Protein AF-0000000079469788 (afdb_homodimer)

pLDDT: mean 87.84, std 17.58, range [37.69, 98.69]

Radius of gyration: 33.43 Å; Cα contacts (8 Å, |Δi|>4): 128; chains: 2; bounding box: 24×144×83 Å

Structure (mmCIF, N/CA/C/O backbone):
data_AF-0000000079469788-model_v1
#
loop_
_entity.id
_entity.type
_entity.pdbx_description
1 polymer 'Uncharacterized protein'
#
loop_
_atom_site.group_PDB
_atom_site.id
_atom_site.type_symbol
_atom_site.label_atom_id
_atom_site.label_alt_id
_atom_site.label_comp_id
_atom_site.label_asym_id
_atom_site.label_entity_id
_atom_site.label_seq_id
_atom_site.pdbx_PDB_ins_code
_atom_site.Cartn_x
_atom_site.Cartn_y
_atom_site.Cartn_z
_atom_site.occupancy
_atom_site.B_iso_or_equiv
_atom_site.auth_seq_id
_atom_site.auth_comp_id
_atom_site.auth_asym_id
_atom_site.auth_atom_id
_atom_site.pdbx_PDB_model_num
ATOM 1 N N . MET A 1 1 ? 9.438 72.875 41.625 1 37.69 1 MET A N 1
ATOM 2 C CA . MET A 1 1 ? 8.438 72 41.031 1 37.69 1 MET A CA 1
ATOM 3 C C . MET A 1 1 ? 9.008 71.312 39.812 1 37.69 1 MET A C 1
ATOM 5 O O . MET A 1 1 ? 9.328 71.938 38.812 1 37.69 1 MET A O 1
ATOM 9 N N . SER A 1 2 ? 9.891 70.188 39.938 1 50.06 2 SER A N 1
ATOM 10 C CA . SER A 1 2 ? 10.68 69.438 39 1 50.06 2 SER A CA 1
ATOM 11 C C . SER A 1 2 ? 9.789 68.688 37.969 1 50.06 2 SER A C 1
ATOM 13 O O . SER A 1 2 ? 8.812 68.062 38.344 1 50.06 2 SER A O 1
ATOM 15 N N . PRO A 1 3 ? 9.719 69.188 36.625 1 50.78 3 PRO A N 1
ATOM 16 C CA . PRO A 1 3 ? 8.906 68.562 35.562 1 50.78 3 PRO A CA 1
ATOM 17 C C . PRO A 1 3 ? 9.156 67.062 35.406 1 50.78 3 PRO A C 1
ATOM 19 O O . PRO A 1 3 ? 10.289 66.625 35.531 1 50.78 3 PRO A O 1
ATOM 22 N N . SER A 1 4 ? 8.289 66.188 35.938 1 52.41 4 SER A N 1
ATOM 23 C CA . SER A 1 4 ? 8.273 64.75 35.719 1 52.41 4 SER A CA 1
ATOM 24 C C . SER A 1 4 ? 8.234 64.375 34.219 1 52.41 4 SER A C 1
ATOM 26 O O . SER A 1 4 ? 7.273 64.75 33.531 1 52.41 4 SER A O 1
ATOM 28 N N . LEU A 1 5 ? 9.367 64.312 33.469 1 49.94 5 LEU A N 1
ATOM 29 C CA . LEU A 1 5 ? 9.523 63.844 32.094 1 49.94 5 LEU A CA 1
ATOM 30 C C . LEU A 1 5 ? 8.898 62.469 31.938 1 49.94 5 LEU A C 1
ATOM 32 O O . LEU A 1 5 ? 9.359 61.5 32.562 1 49.94 5 LEU A O 1
ATOM 36 N N . SER A 1 6 ? 7.562 62.375 31.906 1 50.69 6 SER A N 1
ATOM 37 C CA . SER A 1 6 ? 6.879 61.156 31.516 1 50.69 6 SER A CA 1
ATOM 38 C C . SER A 1 6 ? 7.461 60.594 30.219 1 50.69 6 SER A C 1
ATOM 40 O O . SER A 1 6 ? 7.43 61.25 29.172 1 50.69 6 SER A O 1
ATOM 42 N N . VAL A 1 7 ? 8.531 59.812 30.234 1 48.53 7 VAL A N 1
ATOM 43 C CA . VAL A 1 7 ? 9.055 58.969 29.156 1 48.53 7 VAL A CA 1
ATOM 44 C C . VAL A 1 7 ? 7.926 58.125 28.562 1 48.53 7 VAL A C 1
ATOM 46 O O . VAL A 1 7 ? 7.414 57.219 29.219 1 48.53 7 VAL A O 1
ATOM 49 N N . VAL A 1 8 ? 6.938 58.688 27.891 1 50.62 8 VAL A N 1
ATOM 50 C CA . VAL A 1 8 ? 6.09 57.906 27.016 1 50.62 8 VAL A CA 1
ATOM 51 C C . VAL A 1 8 ? 6.957 57 26.141 1 50.62 8 VAL A C 1
ATOM 53 O O . VAL A 1 8 ? 7.754 57.469 25.328 1 50.62 8 VAL A O 1
ATOM 56 N N . SER A 1 9 ? 7.496 55.875 26.594 1 47.25 9 SER A N 1
ATOM 57 C CA . SER A 1 9 ? 8.086 54.844 25.781 1 47.25 9 SER A CA 1
ATOM 58 C C . SER A 1 9 ? 7.25 54.562 24.531 1 47.25 9 SER A C 1
ATOM 60 O O . SER A 1 9 ? 6.102 54.125 24.641 1 47.25 9 SER A O 1
ATOM 62 N N . ASP A 1 10 ? 7.223 55.344 23.5 1 44.91 10 ASP A N 1
ATOM 63 C CA . ASP A 1 10 ? 6.781 55.094 22.141 1 44.91 10 ASP A CA 1
ATOM 64 C C . ASP A 1 10 ? 7.066 53.656 21.734 1 44.91 10 ASP A C 1
ATOM 66 O O . ASP A 1 10 ? 7.82 53.375 20.797 1 44.91 10 ASP A O 1
ATOM 70 N N . ASN A 1 11 ? 7.477 52.812 22.688 1 49.66 11 ASN A N 1
ATOM 71 C CA . ASN A 1 11 ? 7.727 51.469 22.234 1 49.66 11 ASN A CA 1
ATOM 72 C C . ASN A 1 11 ? 6.504 50.875 21.547 1 49.66 11 ASN A C 1
ATOM 74 O O . ASN A 1 11 ? 6.484 49.656 21.234 1 49.66 11 ASN A O 1
ATOM 78 N N . LYS A 1 12 ? 5.371 51.406 21.688 1 51.22 12 LYS A N 1
ATOM 79 C CA . LYS A 1 12 ? 4.18 50.812 21.094 1 51.22 12 LYS A CA 1
ATOM 80 C C . LYS A 1 12 ? 4.234 50.875 19.562 1 51.22 12 LYS A C 1
ATOM 82 O O . LYS A 1 12 ? 3.379 50.312 18.875 1 51.22 12 LYS A O 1
ATOM 87 N N . VAL A 1 13 ? 4.793 51.875 19 1 53 13 VAL A N 1
ATOM 88 C CA . VAL A 1 13 ? 4.527 52.219 17.594 1 53 13 VAL A CA 1
ATOM 89 C C . VAL A 1 13 ? 4.973 51.062 16.703 1 53 13 VAL A C 1
ATOM 91 O O . VAL A 1 13 ? 4.242 50.656 15.789 1 53 13 VAL A O 1
ATOM 94 N N . GLY A 1 14 ? 6.32 50.875 16.406 1 50.59 14 GLY A N 1
ATOM 95 C CA . GLY A 1 14 ? 6.965 50.219 15.281 1 50.59 14 GLY A CA 1
ATOM 96 C C . GLY A 1 1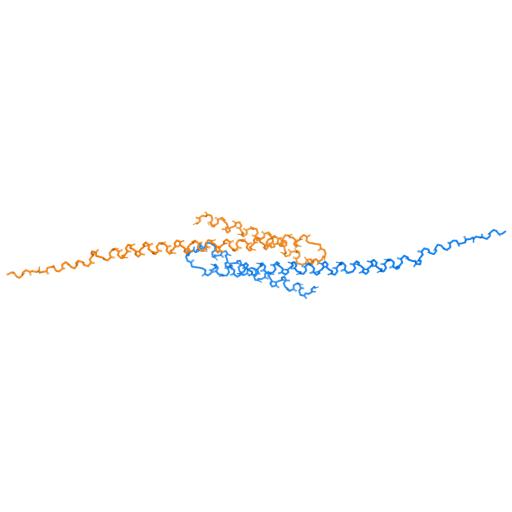4 ? 6.918 48.688 15.367 1 50.59 14 GLY A C 1
ATOM 97 O O . GLY A 1 14 ? 7.629 48 14.633 1 50.59 14 GLY A O 1
ATOM 98 N N . ALA A 1 15 ? 6.754 48.031 16.406 1 59.62 15 ALA A N 1
ATOM 99 C CA . ALA A 1 15 ? 6.707 46.594 16.672 1 59.62 15 ALA A CA 1
ATOM 100 C C . ALA A 1 15 ? 5.617 45.938 15.852 1 59.62 15 ALA A C 1
ATOM 102 O O . ALA A 1 15 ? 5.738 44.75 15.492 1 59.62 15 ALA A O 1
ATOM 103 N N . LEU A 1 16 ? 4.559 46.594 15.539 1 60.97 16 LEU A N 1
ATOM 104 C CA . LEU A 1 16 ? 3.441 46.031 14.797 1 60.97 16 LEU A CA 1
ATOM 105 C C . LEU A 1 16 ? 3.873 45.625 13.383 1 60.97 16 LEU A C 1
ATOM 107 O O . LEU A 1 16 ? 3.449 44.594 12.867 1 60.97 16 LEU A O 1
ATOM 111 N N . PRO A 1 17 ? 4.543 46.688 12.742 1 66.06 17 PRO A N 1
ATOM 112 C CA . PRO A 1 17 ? 4.832 46.344 11.344 1 66.06 17 PRO A CA 1
ATOM 113 C C . PRO A 1 17 ? 5.613 45.031 11.195 1 66.06 17 PRO A C 1
ATOM 115 O O . PRO A 1 17 ? 5.328 44.25 10.297 1 66.06 17 PRO A O 1
ATOM 118 N N . ARG A 1 18 ? 6.535 44.906 12.07 1 77 18 ARG A N 1
ATOM 119 C CA . ARG A 1 18 ? 7.332 43.688 12.07 1 77 18 ARG A CA 1
ATOM 120 C C . ARG A 1 18 ? 6.488 42.469 12.461 1 77 18 ARG A C 1
ATOM 122 O O . ARG A 1 18 ? 6.625 41.406 11.883 1 77 18 ARG A O 1
ATOM 129 N N . SER A 1 19 ? 5.562 42.875 13.391 1 82.44 19 SER A N 1
ATOM 130 C CA . SER A 1 19 ? 4.672 41.812 13.852 1 82.44 19 SER A CA 1
ATOM 131 C C . SER A 1 19 ? 3.723 41.375 12.742 1 82.44 19 SER A C 1
ATOM 133 O O . SER A 1 19 ? 3.488 40.156 12.562 1 82.44 19 SER A O 1
ATOM 135 N N . GLU A 1 20 ? 3.172 42.375 12.008 1 82.38 20 GLU A N 1
ATOM 136 C CA . GLU A 1 20 ? 2.256 42.062 10.922 1 82.38 20 GLU A CA 1
ATOM 137 C C . GLU A 1 20 ? 2.975 41.312 9.797 1 82.38 20 GLU A C 1
ATOM 139 O O . GLU A 1 20 ? 2.42 40.375 9.219 1 82.38 20 GLU A O 1
ATOM 144 N N . ALA A 1 21 ? 4.137 41.812 9.594 1 88.88 21 ALA A N 1
ATOM 145 C CA . ALA A 1 21 ? 4.965 41.125 8.602 1 88.88 21 ALA A CA 1
ATOM 146 C C . ALA A 1 21 ? 5.281 39.719 9.039 1 88.88 21 ALA A C 1
ATOM 148 O O . ALA A 1 21 ? 5.223 38.781 8.227 1 88.88 21 ALA A O 1
ATOM 149 N N . LEU A 1 22 ? 5.516 39.5 10.344 1 91.19 22 LEU A N 1
ATOM 150 C CA . LEU A 1 22 ? 5.805 38.156 10.859 1 91.19 22 LEU A CA 1
ATOM 151 C C . LEU A 1 22 ? 4.566 37.281 10.797 1 91.19 22 LEU A C 1
ATOM 153 O O . LEU A 1 22 ? 4.66 36.094 10.422 1 91.19 22 LEU A O 1
ATOM 157 N N . SER A 1 23 ? 3.438 37.875 11.18 1 92.06 23 SER A N 1
ATOM 158 C CA . SER A 1 23 ? 2.197 37.125 11.133 1 92.06 23 SER A CA 1
ATOM 159 C C . SER A 1 23 ? 1.871 36.656 9.711 1 92.06 23 SER A C 1
ATOM 161 O O . SER A 1 23 ? 1.425 35.531 9.492 1 92.06 23 SER A O 1
ATOM 163 N N . THR A 1 24 ? 2.061 37.531 8.758 1 94.38 24 THR A N 1
ATOM 164 C CA . THR A 1 24 ? 1.827 37.219 7.352 1 94.38 24 THR A CA 1
ATOM 165 C C . THR A 1 24 ? 2.77 36.125 6.879 1 94.38 24 THR A C 1
ATOM 167 O O . THR A 1 24 ? 2.352 35.188 6.176 1 94.38 24 THR A O 1
ATOM 170 N N . ARG A 1 25 ? 4.047 36.25 7.23 1 96.06 25 ARG A N 1
ATOM 171 C CA . ARG A 1 25 ? 5.031 35.219 6.871 1 96.06 25 ARG A CA 1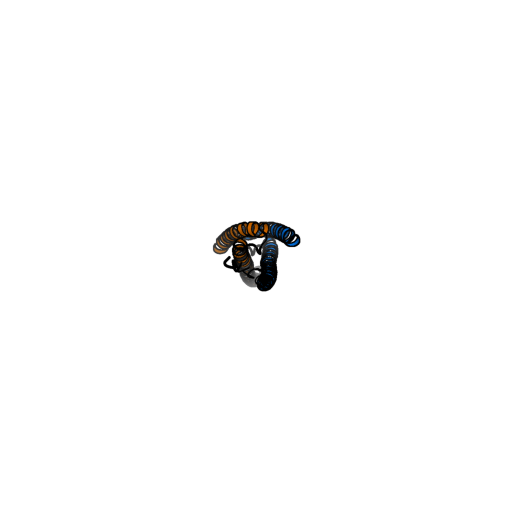
ATOM 172 C C . ARG A 1 25 ? 4.668 33.875 7.477 1 96.06 25 ARG A C 1
ATOM 174 O O . ARG A 1 25 ? 4.75 32.844 6.805 1 96.06 25 ARG A O 1
ATOM 181 N N . VAL A 1 26 ? 4.301 33.844 8.797 1 95.19 26 VAL A N 1
ATOM 182 C CA . VAL A 1 26 ? 3.902 32.625 9.477 1 95.19 26 VAL A CA 1
ATOM 183 C C . VAL A 1 26 ? 2.723 31.984 8.75 1 95.19 26 VAL A C 1
ATOM 185 O O . VAL A 1 26 ? 2.709 30.766 8.516 1 95.19 26 VAL A O 1
ATOM 188 N N . ARG A 1 27 ? 1.715 32.812 8.398 1 95.62 27 ARG A N 1
ATOM 189 C CA . ARG A 1 27 ? 0.545 32.312 7.684 1 95.62 27 ARG A CA 1
ATOM 190 C C . ARG A 1 27 ? 0.941 31.688 6.344 1 95.62 27 ARG A C 1
ATOM 192 O O . ARG A 1 27 ? 0.42 30.641 5.957 1 95.62 27 ARG A O 1
ATOM 199 N N . ARG A 1 28 ? 1.864 32.375 5.672 1 97.06 28 ARG A N 1
ATOM 200 C CA . ARG A 1 28 ? 2.336 31.875 4.383 1 97.06 28 ARG A CA 1
ATOM 201 C C . ARG A 1 28 ? 3.047 30.531 4.547 1 97.06 28 ARG A C 1
ATOM 203 O O . ARG A 1 28 ? 2.797 29.594 3.787 1 97.06 28 ARG A O 1
ATOM 210 N N . LEU A 1 29 ? 3.932 30.359 5.59 1 96.62 29 LEU A N 1
ATOM 211 C CA . LEU A 1 29 ? 4.656 29.125 5.852 1 96.62 29 LEU A CA 1
ATOM 212 C C . LEU A 1 29 ? 3.695 28 6.234 1 96.62 29 LEU A C 1
ATOM 214 O O . LEU A 1 29 ? 3.877 26.844 5.82 1 96.62 29 LEU A O 1
ATOM 218 N N . GLN A 1 30 ? 2.703 28.344 6.98 1 95.75 30 GLN A N 1
ATOM 219 C CA . GLN A 1 30 ? 1.711 27.344 7.371 1 95.75 30 GLN A CA 1
ATOM 220 C C . GLN A 1 30 ? 0.918 26.859 6.16 1 95.75 30 GLN A C 1
ATOM 222 O O . GLN A 1 30 ? 0.634 25.656 6.039 1 95.75 30 GLN A O 1
ATOM 227 N N . ALA A 1 31 ? 0.574 27.75 5.273 1 96 31 ALA A N 1
ATOM 228 C CA . ALA A 1 31 ? -0.137 27.391 4.055 1 96 31 ALA A CA 1
ATOM 229 C C . ALA A 1 31 ? 0.719 26.484 3.172 1 96 31 ALA A C 1
ATOM 231 O O . ALA A 1 31 ? 0.22 25.516 2.598 1 96 31 ALA A O 1
ATOM 232 N N . GLU A 1 32 ? 1.977 26.797 3.08 1 97.5 32 GLU A N 1
ATOM 233 C CA . GLU A 1 32 ? 2.904 25.969 2.305 1 97.5 32 GLU A CA 1
ATOM 234 C C . GLU A 1 32 ? 3.051 24.578 2.91 1 97.5 32 GLU A C 1
ATOM 236 O O . GLU A 1 32 ? 3.043 23.578 2.188 1 97.5 32 GLU A O 1
ATOM 241 N N . ALA A 1 33 ? 3.193 24.484 4.199 1 96.94 33 ALA A N 1
ATOM 242 C CA . ALA A 1 33 ? 3.297 23.219 4.902 1 96.94 33 ALA A CA 1
ATOM 243 C C . ALA A 1 33 ? 2.057 22.359 4.664 1 96.94 33 ALA A C 1
ATOM 245 O O . ALA A 1 33 ? 2.164 21.156 4.426 1 96.94 33 ALA A O 1
ATOM 246 N N . LYS A 1 34 ? 0.9 23.016 4.742 1 96.69 34 LYS A N 1
ATOM 247 C CA . LYS A 1 34 ? -0.344 22.297 4.488 1 96.69 34 LYS A CA 1
ATOM 248 C C . LYS A 1 34 ? -0.4 21.781 3.051 1 96.69 34 LYS A C 1
ATOM 250 O O . LYS A 1 34 ? -0.904 20.688 2.797 1 96.69 34 LYS A O 1
ATOM 255 N N . GLY A 1 35 ? 0.084 22.625 2.16 1 96.69 35 GLY A N 1
ATOM 256 C CA . GLY A 1 35 ? 0.173 22.188 0.775 1 96.69 35 GLY A CA 1
ATOM 257 C C . GLY A 1 35 ? 1.053 20.969 0.592 1 96.69 35 GLY A C 1
ATOM 258 O O . GLY A 1 35 ? 0.675 20.031 -0.106 1 96.69 35 GLY A O 1
ATOM 259 N N . LEU A 1 36 ? 2.24 20.938 1.227 1 97.31 36 LEU A N 1
ATOM 260 C CA . LEU A 1 36 ? 3.156 19.812 1.167 1 97.31 36 LEU A CA 1
ATOM 261 C C . LEU A 1 36 ? 2.531 18.562 1.799 1 97.31 36 LEU A C 1
ATOM 263 O O . LEU A 1 36 ? 2.705 17.453 1.297 1 97.31 36 LEU A O 1
ATOM 267 N N . ALA A 1 37 ? 1.841 18.75 2.883 1 97.75 37 ALA A N 1
ATOM 268 C CA . ALA A 1 37 ? 1.149 17.641 3.537 1 97.75 37 ALA A CA 1
ATOM 269 C C . ALA A 1 37 ? 0.108 17.031 2.611 1 97.75 37 ALA A C 1
ATOM 271 O O . ALA A 1 37 ? -0.016 15.805 2.539 1 97.75 37 ALA A O 1
ATOM 272 N N . ARG A 1 38 ? -0.593 17.812 1.878 1 97.31 38 ARG A N 1
ATOM 273 C CA . ARG A 1 38 ? -1.586 17.312 0.931 1 97.31 38 ARG A CA 1
ATOM 274 C C . ARG A 1 38 ? -0.928 16.484 -0.167 1 97.31 38 ARG A C 1
ATOM 276 O O . ARG A 1 38 ? -1.463 15.453 -0.579 1 97.31 38 ARG A O 1
ATOM 283 N N . GLU A 1 39 ? 0.188 16.922 -0.617 1 97.56 39 GLU A N 1
ATOM 284 C CA . GLU A 1 39 ? 0.927 16.188 -1.631 1 97.56 39 GLU A CA 1
ATOM 285 C C . GLU A 1 39 ? 1.418 14.844 -1.083 1 97.56 39 GLU A C 1
ATOM 287 O O . GLU A 1 39 ? 1.391 13.828 -1.784 1 97.56 39 GLU A O 1
ATOM 292 N N . HIS A 1 40 ? 1.865 14.914 0.068 1 98.38 40 HIS A N 1
ATOM 293 C CA . HIS A 1 40 ? 2.334 13.719 0.754 1 98.38 40 HIS A CA 1
ATOM 294 C C . HIS A 1 40 ? 1.209 12.703 0.921 1 98.38 40 HIS A C 1
ATOM 296 O O . HIS A 1 40 ? 1.396 11.508 0.656 1 98.38 40 HIS A O 1
ATOM 302 N N . ILE A 1 41 ? 0.055 13.125 1.307 1 98.38 41 ILE A N 1
ATOM 303 C CA . ILE A 1 41 ? -1.119 12.273 1.448 1 98.38 41 ILE A CA 1
ATOM 304 C C . ILE A 1 41 ? -1.512 11.703 0.086 1 98.38 41 ILE A C 1
ATOM 306 O O . ILE A 1 41 ? -1.857 10.523 -0.026 1 98.38 41 ILE A O 1
ATOM 310 N N . ALA A 1 42 ? -1.417 12.531 -0.923 1 98.12 42 ALA A N 1
ATOM 311 C CA . ALA A 1 42 ? -1.716 12.062 -2.275 1 98.12 42 ALA A CA 1
ATOM 312 C C . ALA A 1 42 ? -0.752 10.961 -2.701 1 98.12 42 ALA A C 1
ATOM 314 O O . ALA A 1 42 ? -1.146 10.016 -3.389 1 98.12 42 ALA A O 1
ATOM 315 N N . ALA A 1 43 ? 0.483 11.102 -2.299 1 98.56 43 ALA A N 1
ATOM 316 C CA . ALA A 1 43 ? 1.471 10.07 -2.602 1 98.56 43 ALA A CA 1
ATOM 317 C C . ALA A 1 43 ? 1.114 8.75 -1.919 1 98.56 43 ALA A C 1
ATOM 319 O O . ALA A 1 43 ? 1.247 7.684 -2.516 1 98.56 43 ALA A O 1
ATOM 320 N N . LEU A 1 44 ? 0.679 8.812 -0.685 1 98.62 44 LEU A N 1
ATOM 321 C CA . LEU A 1 44 ? 0.227 7.613 0.015 1 98.62 44 LEU A CA 1
ATOM 322 C C . LEU A 1 44 ? -0.952 6.973 -0.71 1 98.62 44 LEU A C 1
ATOM 324 O O . LEU A 1 44 ? -0.963 5.762 -0.933 1 98.62 44 LEU A O 1
ATOM 328 N N . VAL A 1 45 ? -1.924 7.809 -1.075 1 98.69 45 VAL A N 1
ATOM 329 C CA . VAL A 1 45 ? -3.115 7.305 -1.751 1 98.69 45 VAL A CA 1
ATOM 330 C C . VAL A 1 45 ? -2.719 6.637 -3.066 1 98.69 45 VAL A C 1
ATOM 332 O O . VAL A 1 45 ? -3.236 5.57 -3.406 1 98.69 45 VAL A O 1
ATOM 335 N N . ALA A 1 46 ? -1.776 7.176 -3.768 1 98.5 46 ALA A N 1
ATOM 336 C CA . ALA A 1 46 ? -1.294 6.59 -5.016 1 98.5 46 ALA A CA 1
ATOM 337 C C . ALA A 1 46 ? -0.639 5.234 -4.766 1 98.5 46 ALA A C 1
ATOM 339 O O . ALA A 1 46 ? -0.874 4.277 -5.512 1 98.5 46 ALA A O 1
ATOM 340 N N . ALA A 1 47 ? 0.202 5.176 -3.744 1 98.62 47 ALA A N 1
ATOM 341 C CA . ALA A 1 47 ? 0.84 3.912 -3.393 1 98.62 47 ALA A CA 1
ATOM 342 C C . ALA A 1 47 ? -0.2 2.861 -3.008 1 98.62 47 ALA A C 1
ATOM 344 O O . ALA A 1 47 ? -0.069 1.689 -3.367 1 98.62 47 ALA A O 1
ATOM 345 N N . LEU A 1 48 ? -1.229 3.283 -2.352 1 98.56 48 LEU A N 1
ATOM 346 C CA . LEU A 1 48 ? -2.299 2.379 -1.942 1 98.56 48 LEU A CA 1
ATOM 347 C C . LEU A 1 48 ? -3.094 1.896 -3.15 1 98.56 48 LEU A C 1
ATOM 349 O O . LEU A 1 48 ? -3.461 0.722 -3.229 1 98.56 48 LEU A O 1
ATOM 353 N N . HIS A 1 49 ? -3.301 2.762 -4.074 1 98.38 49 HIS A N 1
ATOM 354 C CA . HIS A 1 49 ? -3.986 2.355 -5.297 1 98.38 49 HIS A CA 1
ATOM 355 C C . HIS A 1 49 ? -3.17 1.324 -6.07 1 98.38 49 HIS A C 1
ATOM 357 O O . HIS A 1 49 ? -3.727 0.372 -6.621 1 98.38 49 HIS A O 1
ATOM 363 N N . GLU A 1 50 ? -1.928 1.504 -6.113 1 98.5 50 GLU A N 1
ATOM 364 C CA . GLU A 1 50 ? -1.057 0.535 -6.773 1 98.5 50 GLU A CA 1
ATOM 365 C C . GLU A 1 50 ? -1.116 -0.822 -6.078 1 98.5 50 GLU A C 1
ATOM 367 O O . GLU A 1 50 ? -1.258 -1.856 -6.73 1 98.5 50 GLU A O 1
ATOM 372 N N . ALA A 1 51 ? -1.026 -0.83 -4.773 1 98.62 51 ALA A N 1
ATOM 373 C CA . ALA A 1 51 ? -1.107 -2.068 -4.004 1 98.62 51 ALA A CA 1
ATOM 374 C C . ALA A 1 51 ? -2.449 -2.762 -4.219 1 98.62 51 ALA A C 1
ATOM 376 O O . ALA A 1 51 ? -2.512 -3.988 -4.332 1 98.62 51 ALA A O 1
ATOM 377 N N . GLU A 1 52 ? -3.51 -1.971 -4.242 1 98.31 52 GLU A N 1
ATOM 378 C CA . GLU A 1 52 ? -4.848 -2.508 -4.488 1 98.31 52 GLU A C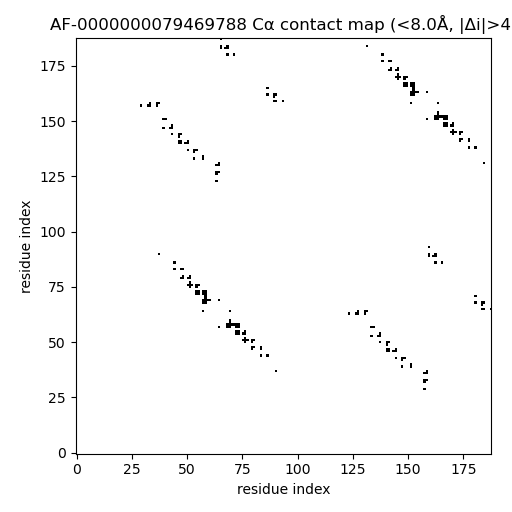A 1
ATOM 379 C C . GLU A 1 52 ? -4.922 -3.205 -5.844 1 98.31 52 GLU A C 1
ATOM 381 O O . GLU A 1 52 ? -5.418 -4.328 -5.941 1 98.31 52 GLU A O 1
ATOM 386 N N . ALA A 1 53 ? -4.438 -2.539 -6.875 1 98.38 53 ALA A N 1
ATOM 387 C CA . ALA A 1 53 ? -4.473 -3.086 -8.227 1 98.38 53 ALA A CA 1
ATOM 388 C C . ALA A 1 53 ? -3.686 -4.391 -8.32 1 98.38 53 ALA A C 1
ATOM 390 O O . ALA A 1 53 ? -4.176 -5.383 -8.859 1 98.38 53 ALA A O 1
ATOM 391 N N . LEU A 1 54 ? -2.512 -4.398 -7.773 1 98.62 54 LEU A N 1
ATOM 392 C CA . LEU A 1 54 ? -1.679 -5.598 -7.773 1 98.62 54 LEU A CA 1
ATOM 393 C C . LEU A 1 54 ? -2.354 -6.723 -7 1 98.62 54 LEU A C 1
ATOM 395 O O . LEU A 1 54 ? -2.361 -7.871 -7.445 1 98.62 54 LEU A O 1
ATOM 399 N N . SER A 1 55 ? -2.895 -6.359 -5.828 1 98.69 55 SER A N 1
ATOM 400 C CA . SER A 1 55 ? -3.578 -7.355 -5.004 1 98.69 55 SER A CA 1
ATOM 401 C C . SER A 1 55 ? -4.75 -7.98 -5.754 1 98.69 55 SER A C 1
ATOM 403 O O . SER A 1 55 ? -4.938 -9.195 -5.719 1 98.69 55 SER A O 1
ATOM 405 N N . ALA A 1 56 ? -5.535 -7.137 -6.453 1 98.25 56 ALA A N 1
ATOM 406 C CA . ALA A 1 56 ? -6.691 -7.625 -7.203 1 98.25 56 ALA A CA 1
ATOM 407 C C . ALA A 1 56 ? -6.266 -8.586 -8.305 1 98.25 56 ALA A C 1
ATOM 409 O O . ALA A 1 56 ? -6.898 -9.625 -8.516 1 98.25 56 ALA A O 1
ATOM 410 N N . GLU A 1 57 ? -5.188 -8.312 -8.984 1 98.38 57 GLU A N 1
ATOM 411 C CA . GLU A 1 57 ? -4.668 -9.164 -10.055 1 98.38 57 GLU A CA 1
ATOM 412 C C . GLU A 1 57 ? -4.172 -10.5 -9.5 1 98.38 57 GLU A C 1
ATOM 414 O O . GLU A 1 57 ? -4.461 -11.555 -10.07 1 98.38 57 GLU A O 1
ATOM 419 N N . ILE A 1 58 ? -3.498 -10.43 -8.391 1 98.5 58 ILE A N 1
ATOM 420 C CA . ILE A 1 58 ? -2.924 -11.617 -7.781 1 98.5 58 ILE A CA 1
ATOM 421 C C . ILE A 1 58 ? -4.039 -12.508 -7.238 1 98.5 58 ILE A C 1
ATOM 423 O O . ILE A 1 58 ? -3.982 -13.734 -7.363 1 98.5 58 ILE A O 1
ATOM 427 N N . ALA A 1 59 ? -5.023 -11.898 -6.656 1 97.81 59 ALA A N 1
ATOM 428 C CA . ALA A 1 59 ? -6.164 -12.641 -6.121 1 97.81 59 ALA A CA 1
ATOM 429 C C . ALA A 1 59 ? -6.82 -13.492 -7.199 1 97.81 59 ALA A C 1
ATOM 431 O O . ALA A 1 59 ? -7.316 -14.586 -6.914 1 97.81 59 ALA A O 1
ATOM 432 N N . GLU A 1 60 ? -6.797 -12.961 -8.391 1 95.56 60 GLU A N 1
ATOM 433 C CA . GLU A 1 60 ? -7.445 -13.641 -9.508 1 95.56 60 GLU A CA 1
ATOM 434 C C . GLU A 1 60 ? -6.445 -14.477 -10.305 1 95.56 60 GLU A C 1
ATOM 436 O O . GLU A 1 60 ? -6.773 -14.992 -11.367 1 95.56 60 GLU A O 1
ATOM 441 N N . GLY A 1 61 ? -5.277 -14.508 -9.672 1 93.5 61 GLY A N 1
ATOM 442 C CA . GLY A 1 61 ? -4.242 -15.242 -10.375 1 93.5 61 GLY A CA 1
ATOM 443 C C . GLY A 1 61 ? -4.48 -16.75 -10.383 1 93.5 61 GLY A C 1
ATOM 444 O O . GLY A 1 61 ? -5.301 -17.25 -9.617 1 93.5 61 GLY A O 1
ATOM 445 N N . GLY A 1 62 ? -3.998 -17.5 -11.203 1 92.56 62 GLY A N 1
ATOM 446 C CA . GLY A 1 62 ? -4.164 -18.938 -11.344 1 92.56 62 GLY A CA 1
ATOM 447 C C . GLY A 1 62 ? -3.227 -19.734 -10.461 1 92.56 62 GLY A C 1
ATOM 448 O O . GLY A 1 62 ? -2.816 -19.266 -9.398 1 92.56 62 GLY A O 1
ATOM 449 N N . GLU A 1 63 ? -2.877 -20.891 -10.812 1 93.19 63 GLU A N 1
ATOM 450 C CA . GLU A 1 63 ? -2.166 -21.891 -10.016 1 93.19 63 GLU A CA 1
ATOM 451 C C . GLU A 1 63 ? -0.696 -21.516 -9.852 1 93.19 63 GLU A C 1
ATOM 453 O O . GLU A 1 63 ? 0 -22.078 -9.008 1 93.19 63 GLU A O 1
ATOM 458 N N . ALA A 1 64 ? -0.293 -20.562 -10.68 1 95.31 64 ALA A N 1
ATOM 459 C CA . ALA A 1 64 ? 1.1 -20.141 -10.547 1 95.31 64 ALA A CA 1
ATOM 460 C C . ALA A 1 64 ? 1.336 -19.438 -9.211 1 95.31 64 ALA A C 1
ATOM 462 O O . ALA A 1 64 ? 2.471 -19.359 -8.734 1 95.31 64 ALA A O 1
ATOM 463 N N . TYR A 1 65 ? 0.254 -18.891 -8.656 1 97.12 65 TYR A N 1
ATOM 464 C CA . TYR A 1 65 ? 0.317 -18.234 -7.355 1 97.12 65 TYR A CA 1
ATOM 465 C C . TYR A 1 65 ? -0.039 -19.203 -6.234 1 97.12 65 TYR A C 1
ATOM 467 O O . TYR A 1 65 ? -1.014 -19.938 -6.336 1 97.12 65 TYR A O 1
ATOM 475 N N . PRO A 1 66 ? 0.702 -19.188 -5.109 1 96.12 66 PRO A N 1
ATOM 476 C CA . PRO A 1 66 ? 0.257 -19.969 -3.951 1 96.12 66 PRO A CA 1
ATOM 477 C C . PRO A 1 66 ? -1.137 -19.578 -3.471 1 96.12 66 PRO A C 1
ATOM 479 O O . PRO A 1 66 ? -1.474 -18.391 -3.461 1 96.12 66 PRO A O 1
ATOM 482 N N . ALA A 1 67 ? -1.89 -20.547 -3.094 1 95.62 67 ALA A N 1
ATOM 483 C CA . ALA A 1 67 ? -3.271 -20.297 -2.691 1 95.62 67 ALA A CA 1
ATOM 484 C C . ALA A 1 67 ? -3.334 -19.328 -1.512 1 95.62 67 ALA A C 1
ATOM 486 O O . ALA A 1 67 ? -4.203 -18.453 -1.461 1 95.62 67 ALA A O 1
ATOM 487 N N . GLY A 1 68 ? -2.416 -19.469 -0.542 1 96.25 68 GLY A N 1
ATOM 488 C CA . GLY A 1 68 ? -2.367 -18.578 0.608 1 96.25 68 GLY A CA 1
ATOM 489 C C . GLY A 1 68 ? -2.145 -17.125 0.231 1 96.25 68 GLY A C 1
ATOM 490 O O . GLY A 1 68 ? -2.721 -16.219 0.842 1 96.25 68 GLY A O 1
ATOM 491 N N . ILE A 1 69 ? -1.377 -16.891 -0.771 1 97.81 69 ILE A N 1
ATOM 492 C 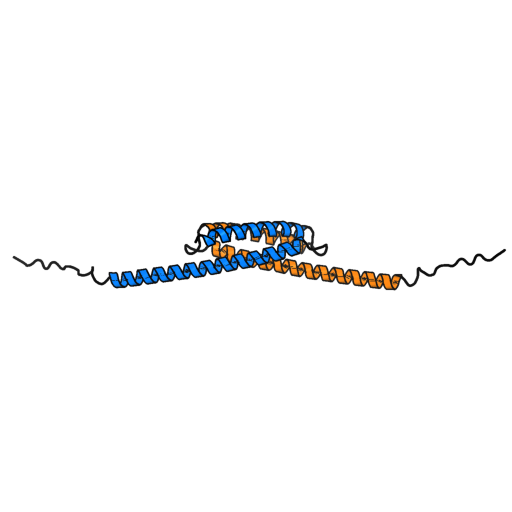CA . ILE A 1 69 ? -1.094 -15.531 -1.221 1 97.81 69 ILE A CA 1
ATOM 493 C C . ILE A 1 69 ? -2.326 -14.945 -1.908 1 97.81 69 ILE A C 1
ATOM 495 O O . ILE A 1 69 ? -2.67 -13.781 -1.697 1 97.81 69 ILE A O 1
ATOM 499 N N . ARG A 1 70 ? -3.004 -15.703 -2.744 1 98 70 ARG A N 1
ATOM 500 C CA . ARG A 1 70 ? -4.227 -15.242 -3.395 1 98 70 ARG A CA 1
ATOM 501 C C . ARG A 1 70 ? -5.277 -14.844 -2.365 1 98 70 ARG A C 1
ATOM 503 O O . ARG A 1 70 ? -5.965 -13.836 -2.525 1 98 70 ARG A O 1
ATOM 510 N N . ASP A 1 71 ? -5.344 -15.617 -1.318 1 97 71 ASP A N 1
ATOM 511 C CA . ASP A 1 71 ? -6.312 -15.336 -0.262 1 97 71 ASP A CA 1
ATOM 512 C C . ASP A 1 71 ? -5.996 -14.023 0.439 1 97 71 ASP A C 1
ATOM 514 O O . ASP A 1 71 ? -6.887 -13.195 0.659 1 97 71 ASP A O 1
ATOM 518 N N . ILE A 1 72 ? -4.789 -13.852 0.791 1 97.38 72 ILE A N 1
ATOM 519 C CA . ILE A 1 72 ? -4.367 -12.617 1.444 1 97.38 72 ILE A CA 1
ATOM 520 C C . ILE A 1 72 ? -4.59 -11.43 0.507 1 97.38 72 ILE A C 1
ATOM 522 O O . ILE A 1 72 ? -5.043 -10.367 0.938 1 97.38 72 ILE A O 1
ATOM 526 N N . ALA A 1 73 ? -4.293 -11.617 -0.731 1 98.19 73 ALA A N 1
ATOM 527 C CA . ALA A 1 73 ? -4.438 -10.562 -1.726 1 98.19 73 ALA A CA 1
ATOM 528 C C . ALA A 1 73 ? -5.898 -10.148 -1.876 1 98.19 73 ALA A C 1
ATOM 530 O O . ALA A 1 73 ? -6.199 -8.961 -2.041 1 98.19 73 ALA A O 1
ATOM 531 N N . ARG A 1 74 ? -6.781 -11.07 -1.842 1 97.75 74 ARG A N 1
ATOM 532 C CA . ARG A 1 74 ? -8.203 -10.758 -1.942 1 97.75 74 ARG A CA 1
ATOM 533 C C . ARG A 1 74 ? -8.648 -9.852 -0.804 1 97.75 74 ARG A C 1
ATOM 535 O O . ARG A 1 74 ? -9.305 -8.836 -1.036 1 97.75 74 ARG A O 1
ATOM 542 N N . ARG A 1 75 ? -8.25 -10.203 0.375 1 97.06 75 ARG A N 1
ATOM 543 C CA . ARG A 1 75 ? -8.602 -9.398 1.544 1 97.06 75 ARG A CA 1
ATOM 544 C C . ARG A 1 75 ? -7.941 -8.031 1.489 1 97.06 75 ARG A C 1
ATOM 546 O O . ARG A 1 75 ? -8.562 -7.02 1.826 1 97.06 75 ARG A O 1
ATOM 553 N N . LEU A 1 76 ? -6.727 -8.016 1.095 1 97.5 76 LEU A N 1
ATOM 554 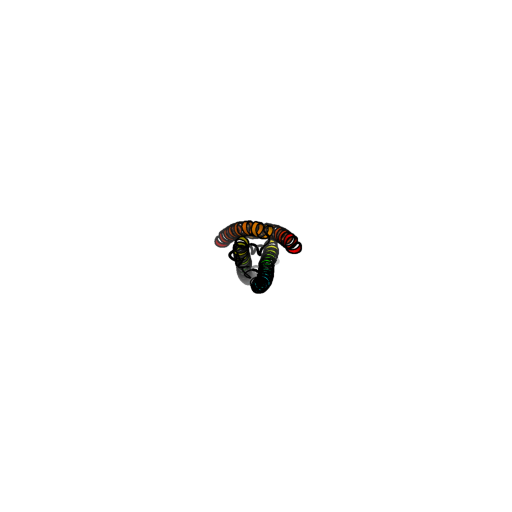C CA . LEU A 1 76 ? -5.961 -6.777 1.02 1 97.5 76 LEU A CA 1
ATOM 555 C C . LEU A 1 76 ? -6.605 -5.801 0.041 1 97.5 76 LEU A C 1
ATOM 557 O O . LEU A 1 76 ? -6.699 -4.605 0.324 1 97.5 76 LEU A O 1
ATOM 561 N N . ALA A 1 77 ? -7.02 -6.281 -1.125 1 97.69 77 ALA A N 1
ATOM 562 C CA . ALA A 1 77 ? -7.652 -5.422 -2.119 1 97.69 77 ALA A CA 1
ATOM 563 C C . ALA A 1 77 ? -8.883 -4.723 -1.537 1 97.69 77 ALA A C 1
ATOM 565 O O . ALA A 1 77 ? -9.055 -3.514 -1.714 1 97.69 77 ALA A O 1
ATOM 566 N N . GLU A 1 78 ? -9.703 -5.469 -0.818 1 96.19 78 GLU A N 1
ATOM 567 C CA . GLU A 1 78 ? -10.914 -4.922 -0.222 1 96.19 78 GLU A CA 1
ATOM 568 C C . GLU A 1 78 ? -10.586 -3.92 0.881 1 96.19 78 GLU A C 1
ATOM 570 O O . GLU A 1 78 ? -11.18 -2.842 0.948 1 96.19 78 GLU A O 1
ATOM 575 N N . GLU A 1 79 ? -9.664 -4.219 1.741 1 95.75 79 GLU A N 1
ATOM 576 C CA . GLU A 1 79 ? -9.266 -3.377 2.867 1 95.75 79 GLU A CA 1
ATOM 577 C C . GLU A 1 79 ? -8.672 -2.055 2.385 1 95.75 79 GLU A C 1
ATOM 579 O O . GLU A 1 79 ? -9 -0.992 2.916 1 95.75 79 GLU A O 1
ATOM 584 N N . VAL A 1 80 ? -7.809 -2.145 1.378 1 97.56 80 VAL A N 1
ATOM 585 C CA . VAL A 1 80 ? -7.141 -0.954 0.859 1 97.56 80 VAL A CA 1
ATOM 586 C C . VAL A 1 80 ? -8.164 -0.024 0.216 1 97.56 80 VAL A C 1
ATOM 588 O O . VAL A 1 80 ? -8.117 1.193 0.406 1 97.56 80 VAL A O 1
ATOM 591 N N . GLU A 1 81 ? -9.055 -0.599 -0.518 1 96.31 81 GLU A N 1
ATOM 592 C CA . GLU A 1 81 ? -10.109 0.203 -1.134 1 96.31 81 GLU A CA 1
ATOM 593 C C . GLU A 1 81 ? -10.859 1.02 -0.088 1 96.31 81 GLU A C 1
ATOM 595 O O . GLU A 1 81 ? -11.078 2.219 -0.268 1 96.31 81 GLU A O 1
ATOM 600 N N . SER A 1 82 ? -11.258 0.373 0.978 1 96.19 82 SER A N 1
ATOM 601 C CA . SER A 1 82 ? -12.008 1.021 2.051 1 96.19 82 SER A CA 1
ATOM 602 C C . SER A 1 82 ? -11.18 2.111 2.721 1 96.19 82 SER A C 1
ATOM 604 O O . SER A 1 82 ? -11.695 3.191 3.021 1 96.19 82 SER A O 1
ATOM 606 N N . LYS A 1 83 ? -9.906 1.894 2.977 1 96.94 83 LYS A N 1
ATOM 607 C CA . LYS A 1 83 ? -9.023 2.867 3.621 1 96.94 83 LYS A CA 1
ATOM 608 C C . LYS A 1 83 ? -8.836 4.102 2.742 1 96.94 83 LYS A C 1
ATOM 610 O O . LYS A 1 83 ? -8.867 5.23 3.236 1 96.94 83 LYS A O 1
ATOM 615 N N . VAL A 1 84 ? -8.641 3.869 1.484 1 97.69 84 VAL A N 1
ATOM 616 C CA . VAL A 1 84 ? -8.461 4.973 0.545 1 97.69 84 VAL A CA 1
ATOM 617 C C . VAL A 1 84 ? -9.695 5.863 0.552 1 97.69 84 VAL A C 1
ATOM 619 O O . VAL A 1 84 ? -9.586 7.09 0.597 1 97.69 84 VAL A O 1
ATOM 622 N N . ALA A 1 85 ? -10.859 5.211 0.541 1 96.69 85 ALA A N 1
ATOM 623 C CA . ALA A 1 85 ? -12.109 5.969 0.556 1 96.69 85 ALA A CA 1
ATOM 624 C C . ALA A 1 85 ? -12.211 6.84 1.805 1 96.69 85 ALA A C 1
ATOM 626 O O . ALA A 1 85 ? -12.625 8 1.729 1 96.69 85 ALA A O 1
ATOM 627 N N . THR A 1 86 ? -11.789 6.297 2.936 1 97.06 86 THR A N 1
ATOM 628 C CA . THR A 1 86 ? -11.828 7.023 4.199 1 97.06 86 THR A CA 1
ATOM 629 C C . THR A 1 86 ? -10.859 8.203 4.176 1 97.06 86 THR A C 1
ATOM 631 O O . THR A 1 86 ? -11.211 9.312 4.578 1 97.06 86 THR A O 1
ATOM 634 N N . ILE A 1 87 ? -9.641 7.988 3.684 1 97.88 87 ILE A N 1
ATOM 635 C CA . ILE A 1 87 ? -8.617 9.031 3.607 1 97.88 87 ILE A CA 1
ATOM 636 C C . ILE A 1 87 ? -9.102 10.156 2.703 1 97.88 87 ILE A C 1
ATOM 638 O O . ILE A 1 87 ? -8.992 11.336 3.057 1 97.88 87 ILE A O 1
ATOM 642 N N . GLU A 1 88 ? -9.633 9.805 1.619 1 96.62 88 GLU A N 1
ATOM 643 C CA . GLU A 1 88 ? -10.086 10.805 0.657 1 96.62 88 GLU A CA 1
ATOM 644 C C . GLU A 1 88 ? -11.234 11.633 1.225 1 96.62 88 GLU A C 1
ATOM 646 O O . GLU A 1 88 ? -11.312 12.836 0.995 1 96.62 88 GLU A O 1
ATOM 651 N N . ALA A 1 89 ? -12.109 10.984 1.938 1 96.19 89 ALA A N 1
ATOM 652 C CA . ALA A 1 89 ? -13.234 11.688 2.549 1 96.19 89 ALA A CA 1
ATOM 653 C C . ALA A 1 89 ? -12.75 12.711 3.572 1 96.19 89 ALA A C 1
ATOM 655 O O . ALA A 1 89 ? -13.242 13.836 3.607 1 96.19 89 ALA A O 1
ATOM 656 N N . ILE A 1 90 ? -11.766 12.328 4.355 1 95.62 90 ILE A N 1
ATOM 657 C CA . ILE A 1 90 ? -11.219 13.234 5.355 1 95.62 90 ILE A CA 1
ATOM 658 C C . ILE A 1 90 ? -10.469 14.375 4.664 1 95.62 90 ILE A C 1
ATOM 660 O O . ILE A 1 90 ? -10.609 15.539 5.043 1 95.62 90 ILE A O 1
ATOM 664 N N . ASN A 1 91 ? -9.688 14.023 3.672 1 93.62 91 ASN A N 1
ATOM 665 C CA . ASN A 1 91 ? -8.867 15.008 2.986 1 93.62 91 ASN A CA 1
ATOM 666 C C . ASN A 1 91 ? -9.719 16.047 2.258 1 93.62 91 ASN A C 1
ATOM 668 O O . ASN A 1 91 ? -9.328 17.203 2.145 1 93.62 91 ASN A O 1
ATOM 672 N N . ALA A 1 92 ? -10.836 15.664 1.772 1 91.5 92 ALA A N 1
ATOM 673 C CA . ALA A 1 92 ? -11.727 16.547 1.022 1 91.5 92 ALA A CA 1
ATOM 674 C C . ALA A 1 92 ? -12.352 17.594 1.933 1 91.5 92 ALA A C 1
ATOM 676 O O . ALA A 1 92 ? -12.805 18.641 1.463 1 91.5 92 ALA A O 1
ATOM 677 N N . ARG A 1 93 ? -12.359 17.422 3.215 1 89.62 93 ARG A N 1
ATOM 678 C CA . ARG A 1 93 ? -12.992 18.312 4.176 1 89.62 93 ARG A CA 1
ATOM 679 C C . ARG A 1 93 ? -11.977 19.297 4.758 1 89.62 93 ARG A C 1
ATOM 681 O O . ARG A 1 93 ? -12.328 20.172 5.539 1 89.62 93 ARG A O 1
ATOM 688 N N . ASN A 1 94 ? -10.719 19.031 4.379 1 84.94 94 ASN A N 1
ATOM 689 C CA . ASN A 1 94 ? -9.664 19.875 4.941 1 84.94 94 ASN A CA 1
ATOM 690 C C . ASN A 1 94 ? -8.922 20.641 3.855 1 84.94 94 ASN A C 1
ATOM 692 O O . ASN A 1 94 ? -8.297 21.672 4.133 1 84.94 94 ASN A O 1
ATOM 696 N N . MET B 1 1 ? -6.578 -73.188 -42.531 1 38.81 1 MET B N 1
ATOM 697 C CA . MET B 1 1 ? -6.316 -72.5 -41.281 1 38.81 1 MET B CA 1
ATOM 698 C C . MET B 1 1 ? -5.766 -71.125 -41.531 1 38.81 1 MET B C 1
ATOM 700 O O . MET B 1 1 ? -4.703 -70.938 -42.125 1 38.81 1 MET B O 1
ATOM 704 N N . SER B 1 2 ? -6.602 -70 -41.812 1 49.75 2 SER B N 1
ATOM 705 C CA . SER B 1 2 ? -6.395 -68.625 -42.219 1 49.75 2 SER B CA 1
ATOM 706 C C . SER B 1 2 ? -5.562 -67.875 -41.188 1 49.75 2 SER B C 1
ATOM 708 O O . SER B 1 2 ? -5.832 -67.938 -40 1 49.75 2 SER B O 1
ATOM 710 N N . PRO B 1 3 ? -4.215 -67.5 -41.5 1 49.84 3 PRO B N 1
ATOM 711 C CA . PRO B 1 3 ? -3.314 -66.75 -40.594 1 49.84 3 PRO B CA 1
ATOM 712 C C . PRO B 1 3 ? -3.91 -65.438 -40.125 1 49.84 3 PRO B C 1
ATOM 714 O O . PRO B 1 3 ? -4.598 -64.75 -40.875 1 49.84 3 PRO B O 1
ATOM 717 N N . SER B 1 4 ? -4.496 -65.312 -38.875 1 52.28 4 SER B N 1
ATOM 718 C CA . SER B 1 4 ? -4.945 -64.125 -38.219 1 52.28 4 SER B CA 1
ATOM 719 C C . SER B 1 4 ? -3.84 -63.062 -38.156 1 52.28 4 SER B C 1
ATOM 721 O O . SER B 1 4 ? -2.803 -63.25 -37.531 1 52.28 4 SER B O 1
ATOM 723 N N . LEU B 1 5 ? -3.619 -62.188 -39.188 1 50.22 5 LEU B N 1
ATOM 724 C CA . LEU B 1 5 ? -2.766 -61 -39.219 1 50.22 5 LEU B CA 1
ATOM 725 C C . LEU B 1 5 ? -3.029 -60.094 -38.031 1 50.22 5 LEU B C 1
ATOM 727 O O . LEU B 1 5 ? -4.105 -59.5 -37.906 1 50.22 5 LEU B O 1
ATOM 731 N N . SER B 1 6 ? -2.602 -60.5 -36.812 1 51.31 6 SER B N 1
ATOM 732 C CA . SER B 1 6 ? -2.592 -59.594 -35.688 1 51.31 6 SER B CA 1
ATOM 733 C C . SER B 1 6 ? -1.954 -58.25 -36.031 1 51.31 6 SER B C 1
ATOM 735 O O . SER B 1 6 ? -0.785 -58.188 -36.406 1 51.31 6 SER B O 1
ATOM 737 N N . VAL B 1 7 ? -2.656 -57.25 -36.562 1 48.94 7 VAL B N 1
ATOM 738 C CA . VAL B 1 7 ? -2.307 -55.844 -36.719 1 48.94 7 VAL B CA 1
ATOM 739 C C . VAL B 1 7 ? -1.772 -55.281 -35.406 1 48.94 7 VAL B C 1
ATOM 741 O O . VAL B 1 7 ? -2.52 -55.156 -34.438 1 48.94 7 VAL B O 1
ATOM 744 N N . VAL B 1 8 ? -0.602 -55.688 -34.906 1 51.19 8 VAL B N 1
ATOM 745 C CA . VAL B 1 8 ? 0.118 -54.906 -33.906 1 51.19 8 VAL B CA 1
ATOM 746 C C . VAL B 1 8 ? 0.128 -53.438 -34.281 1 51.19 8 VAL B C 1
ATOM 748 O O . VAL B 1 8 ? 0.701 -53.062 -35.312 1 51.19 8 VAL B O 1
ATOM 751 N N . SER B 1 9 ? -0.906 -52.656 -34.125 1 47.31 9 SER B N 1
ATOM 752 C CA . SER B 1 9 ? -0.918 -51.219 -34.188 1 47.31 9 SER B CA 1
ATOM 753 C C . SER B 1 9 ? 0.299 -50.625 -33.469 1 47.31 9 SER B C 1
ATOM 755 O O . SER B 1 9 ? 0.452 -50.75 -32.281 1 47.31 9 SER B O 1
ATOM 757 N N . ASP B 1 10 ? 1.513 -50.594 -34 1 45.78 10 ASP B N 1
ATOM 758 C CA . ASP B 1 10 ? 2.697 -49.812 -33.656 1 45.78 10 ASP B CA 1
ATOM 759 C C . ASP B 1 10 ? 2.312 -48.406 -33.188 1 45.78 10 ASP B C 1
ATOM 761 O O . ASP B 1 10 ? 2.836 -47.438 -33.688 1 45.78 10 ASP B O 1
ATOM 765 N N . ASN B 1 11 ? 1.051 -48.125 -33.031 1 50.16 11 ASN B N 1
ATOM 766 C CA . ASN B 1 11 ? 0.75 -46.75 -32.594 1 50.16 11 ASN B CA 1
ATOM 767 C C . ASN B 1 11 ? 1.496 -46.406 -31.297 1 50.16 11 ASN B C 1
ATOM 769 O O . ASN B 1 11 ? 1.274 -45.344 -30.734 1 50.16 11 ASN B O 1
ATOM 773 N N . LYS B 1 12 ? 2.004 -47.312 -30.562 1 52.19 12 LYS B N 1
ATOM 774 C CA . LYS B 1 12 ? 2.658 -47 -29.297 1 52.19 12 LYS B CA 1
ATOM 775 C C . LYS B 1 12 ? 3.969 -46.25 -29.516 1 52.19 12 LYS B C 1
ATOM 777 O O . LYS B 1 12 ? 4.582 -45.781 -28.562 1 52.19 12 LYS B O 1
ATOM 782 N N . VAL B 1 13 ? 4.691 -46.469 -30.531 1 54 13 VAL B N 1
ATOM 783 C CA . VAL B 1 13 ? 6.105 -46.125 -30.609 1 54 13 VAL B CA 1
ATOM 784 C C . VAL B 1 13 ? 6.266 -44.594 -30.578 1 54 13 VAL B C 1
ATOM 786 O O . VAL B 1 13 ? 7.137 -44.062 -29.891 1 54 13 VAL B O 1
ATOM 789 N N . GLY B 1 14 ? 5.887 -43.875 -31.688 1 51.72 14 GLY B N 1
ATOM 790 C CA . GLY B 1 14 ? 6.305 -42.5 -32 1 51.72 14 GLY B CA 1
ATOM 791 C C . GLY B 1 14 ? 5.605 -41.438 -31.172 1 51.72 14 GLY B C 1
ATOM 792 O O . GLY B 1 14 ? 5.699 -40.25 -31.484 1 51.72 14 GLY B O 1
ATOM 793 N N . ALA B 1 15 ? 4.508 -41.594 -30.562 1 60.59 15 ALA B N 1
ATOM 794 C CA . ALA B 1 15 ? 3.695 -40.688 -29.766 1 60.59 15 ALA B CA 1
ATOM 795 C C . ALA B 1 15 ? 4.461 -40.188 -28.531 1 60.59 15 ALA B C 1
ATOM 797 O O . ALA B 1 15 ? 4.258 -39.062 -28.062 1 60.59 15 ALA B O 1
ATOM 798 N N . LEU B 1 16 ? 5.359 -40.969 -28.016 1 61.94 16 LEU B N 1
ATOM 799 C CA . LEU B 1 16 ? 6.078 -40.625 -26.781 1 61.94 16 LEU B CA 1
ATOM 800 C C . LEU B 1 16 ? 6.988 -39.438 -27 1 61.94 16 LEU B C 1
ATOM 802 O O . LEU B 1 16 ? 7.129 -38.594 -26.094 1 61.94 16 LEU B O 1
ATOM 806 N N . PRO B 1 17 ? 7.754 -39.531 -28.141 1 65.06 17 PRO B N 1
ATOM 807 C CA . PRO B 1 17 ? 8.703 -38.438 -28.266 1 65.06 17 PRO B CA 1
ATOM 808 C C . PRO B 1 17 ? 8.016 -37.062 -28.25 1 65.06 17 PRO B C 1
ATOM 810 O O . PRO B 1 17 ? 8.516 -36.125 -27.625 1 65.06 17 PRO B O 1
ATOM 813 N N . ARG B 1 18 ? 6.945 -37.031 -28.938 1 77.5 18 ARG B N 1
ATOM 814 C CA . ARG B 1 18 ? 6.172 -35.781 -28.969 1 77.5 18 ARG B CA 1
ATOM 815 C C . ARG B 1 18 ? 5.574 -35.469 -27.594 1 77.5 18 ARG B C 1
ATOM 817 O O . ARG B 1 18 ? 5.555 -34.312 -27.172 1 77.5 18 ARG B O 1
ATOM 824 N N . SER B 1 19 ? 5.254 -36.625 -26.969 1 82.62 19 SER B N 1
ATOM 825 C CA . SER B 1 19 ? 4.672 -36.469 -25.625 1 82.62 19 SER B CA 1
ATOM 826 C C . SER B 1 19 ? 5.711 -35.969 -24.625 1 82.62 19 SER B C 1
ATOM 828 O O . SER B 1 19 ? 5.418 -35.094 -23.812 1 82.62 19 SER B O 1
ATOM 830 N N . GLU B 1 20 ? 6.941 -36.531 -24.719 1 82.75 20 GLU B N 1
ATOM 831 C CA . GLU B 1 20 ? 8.008 -36.125 -23.828 1 82.75 20 GLU B CA 1
ATOM 832 C C . GLU B 1 20 ? 8.414 -34.688 -24.078 1 82.75 20 GLU B C 1
ATOM 834 O O . GLU B 1 20 ? 8.664 -33.906 -23.141 1 82.75 20 GLU B O 1
ATOM 839 N N . ALA B 1 21 ? 8.461 -34.438 -25.344 1 89 21 ALA B N 1
ATOM 840 C CA . ALA B 1 21 ? 8.766 -33.062 -25.734 1 89 21 ALA B CA 1
ATOM 841 C C . ALA B 1 21 ? 7.684 -32.094 -25.234 1 89 21 ALA B C 1
ATOM 843 O O . ALA B 1 21 ? 7.992 -31.031 -24.734 1 89 21 ALA B O 1
ATOM 844 N N . LEU B 1 22 ? 6.414 -32.562 -25.281 1 91.19 22 LEU B N 1
ATOM 845 C CA . LEU B 1 22 ? 5.312 -31.719 -24.797 1 91.19 22 LEU B CA 1
ATOM 846 C C . LEU B 1 22 ? 5.363 -31.562 -23.281 1 91.19 22 LEU B C 1
ATOM 848 O O . LEU B 1 22 ? 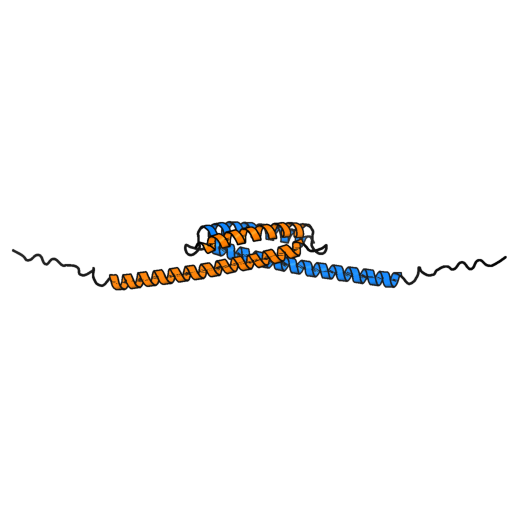5.152 -30.469 -22.766 1 91.19 22 LEU B O 1
ATOM 852 N N . SER B 1 23 ? 5.625 -32.688 -22.625 1 92.44 23 SER B N 1
ATOM 853 C CA . SER B 1 23 ? 5.707 -32.625 -21.172 1 92.44 23 SER B CA 1
ATOM 854 C C . SER B 1 23 ? 6.824 -31.703 -20.719 1 92.44 23 SER B C 1
ATOM 856 O O . SER B 1 23 ? 6.66 -30.953 -19.75 1 92.44 23 SER B O 1
ATOM 858 N N . THR B 1 24 ? 7.949 -31.766 -21.375 1 94.75 24 THR B N 1
ATOM 859 C CA . THR B 1 24 ? 9.078 -30.891 -21.062 1 94.75 24 THR B CA 1
ATOM 860 C C . THR B 1 24 ? 8.711 -29.438 -21.297 1 94.75 24 THR B C 1
ATOM 862 O O . THR B 1 24 ? 9.039 -28.562 -20.484 1 94.75 24 THR B O 1
ATOM 865 N N . ARG B 1 25 ? 8.086 -29.156 -22.438 1 96.25 25 ARG B N 1
ATOM 866 C CA . ARG B 1 25 ? 7.648 -27.797 -22.75 1 96.25 25 ARG B CA 1
ATOM 867 C C . ARG B 1 25 ? 6.668 -27.281 -21.703 1 96.25 25 ARG B C 1
ATOM 869 O O . ARG B 1 25 ? 6.766 -26.141 -21.266 1 96.25 25 ARG B O 1
ATOM 876 N N . VAL B 1 26 ? 5.668 -28.109 -21.344 1 95.25 26 VAL B N 1
ATOM 877 C CA . VAL B 1 26 ? 4.676 -27.734 -20.328 1 95.25 26 VAL B CA 1
ATOM 878 C C . VAL B 1 26 ? 5.379 -27.391 -19.016 1 95.25 26 VAL B C 1
ATOM 880 O O . VAL B 1 26 ? 5.059 -26.391 -18.375 1 95.25 26 VAL B O 1
ATOM 883 N N . ARG B 1 27 ? 6.34 -28.266 -18.625 1 95.62 27 ARG B N 1
ATOM 884 C CA . ARG B 1 27 ? 7.082 -28.016 -17.391 1 95.62 27 ARG B CA 1
ATOM 885 C C . ARG B 1 27 ? 7.84 -26.703 -17.453 1 95.62 27 ARG B C 1
ATOM 887 O O . ARG B 1 27 ? 7.875 -25.953 -16.469 1 95.62 27 ARG B O 1
ATOM 894 N N . ARG B 1 28 ? 8.414 -26.438 -18.625 1 97 28 ARG B N 1
ATOM 895 C CA . ARG B 1 28 ? 9.156 -25.188 -18.797 1 97 28 ARG B CA 1
ATOM 896 C C . ARG B 1 28 ? 8.227 -23.984 -18.688 1 97 28 ARG B C 1
ATOM 898 O O . ARG B 1 28 ? 8.539 -23.016 -18.016 1 97 28 ARG B O 1
ATOM 905 N N . LEU B 1 29 ? 7.004 -24.031 -19.312 1 96.62 29 LEU B N 1
ATOM 906 C CA . LEU B 1 29 ? 6.031 -22.938 -19.266 1 96.62 29 LEU B CA 1
ATOM 907 C C . LEU B 1 29 ? 5.508 -22.734 -17.859 1 96.62 29 LEU B C 1
ATOM 909 O O . LEU B 1 29 ? 5.309 -21.594 -17.422 1 96.62 29 LEU B O 1
ATOM 913 N N . GLN B 1 30 ? 5.332 -23.797 -17.156 1 95.81 30 GLN B N 1
ATOM 914 C CA . GLN B 1 30 ? 4.867 -23.703 -15.781 1 95.81 30 GLN B CA 1
ATOM 915 C C . GLN B 1 30 ? 5.926 -23.047 -14.898 1 95.81 30 GLN B C 1
ATOM 917 O O . GLN B 1 30 ? 5.598 -22.234 -14.031 1 95.81 30 GLN B O 1
ATOM 922 N N . ALA B 1 31 ? 7.16 -23.406 -15.102 1 96 31 ALA B N 1
ATOM 923 C CA . ALA B 1 31 ? 8.258 -22.797 -14.352 1 96 31 ALA B CA 1
ATOM 924 C C . ALA B 1 31 ? 8.359 -21.297 -14.633 1 96 31 ALA B C 1
ATOM 926 O O . ALA B 1 31 ? 8.578 -20.5 -13.719 1 96 31 ALA B O 1
ATOM 927 N N . GLU B 1 32 ? 8.188 -20.938 -15.867 1 97.5 32 GLU B N 1
ATOM 928 C CA . GLU B 1 32 ? 8.219 -19.531 -16.25 1 97.5 32 GLU B CA 1
ATOM 929 C C . GLU B 1 32 ? 7.059 -18.766 -15.625 1 97.5 32 GLU B C 1
ATOM 931 O O . GLU B 1 32 ? 7.246 -17.656 -15.125 1 97.5 32 GLU B O 1
ATOM 936 N N . ALA B 1 33 ? 5.879 -19.312 -15.656 1 96.88 33 ALA B N 1
ATOM 937 C CA . ALA B 1 33 ? 4.699 -18.688 -15.055 1 96.88 33 ALA B CA 1
ATOM 938 C C . ALA B 1 33 ? 4.902 -18.469 -13.555 1 96.88 33 ALA B C 1
ATOM 940 O O . ALA B 1 33 ? 4.551 -17.422 -13.023 1 96.88 33 ALA B O 1
ATOM 941 N N . LYS B 1 34 ? 5.477 -19.484 -12.914 1 96.62 34 LYS B N 1
ATOM 942 C CA . LYS B 1 34 ? 5.754 -19.359 -11.484 1 96.62 34 LYS B CA 1
ATOM 943 C C . LYS B 1 34 ? 6.773 -18.25 -11.219 1 96.62 34 LYS B C 1
ATOM 945 O O . LYS B 1 34 ? 6.668 -17.531 -10.227 1 96.62 34 LYS B O 1
ATOM 950 N N . GLY B 1 35 ? 7.738 -18.203 -12.117 1 96.62 35 GLY B N 1
ATOM 951 C CA . GLY B 1 35 ? 8.703 -17.125 -12.008 1 96.62 35 GLY B CA 1
ATOM 952 C C . GLY B 1 35 ? 8.07 -15.742 -12.133 1 96.62 35 GLY B C 1
ATOM 953 O O . GLY B 1 35 ? 8.367 -14.844 -11.344 1 96.62 35 GLY B O 1
ATOM 954 N N . LEU B 1 36 ? 7.156 -15.547 -13.102 1 97.25 36 LEU B N 1
ATOM 955 C CA . LEU B 1 36 ? 6.445 -14.289 -13.297 1 97.25 36 LEU B CA 1
ATOM 956 C C . LEU B 1 36 ? 5.559 -13.969 -12.094 1 97.25 36 LEU B C 1
ATOM 958 O O . LEU B 1 36 ? 5.453 -12.812 -11.688 1 97.25 36 LEU B O 1
ATOM 962 N N . ALA B 1 37 ? 4.93 -14.977 -11.555 1 97.75 37 ALA B N 1
ATOM 963 C CA . ALA B 1 37 ? 4.102 -14.797 -10.367 1 97.75 37 ALA B CA 1
ATOM 964 C C . ALA B 1 37 ? 4.938 -14.305 -9.188 1 97.75 37 ALA B C 1
ATOM 966 O O . ALA B 1 37 ? 4.512 -13.414 -8.445 1 97.75 37 ALA B O 1
ATOM 967 N N . ARG B 1 38 ? 6.117 -14.797 -9.031 1 97.31 38 ARG B N 1
ATOM 968 C CA . ARG B 1 38 ? 7.008 -14.359 -7.961 1 97.31 38 ARG B CA 1
ATOM 969 C C . ARG B 1 38 ? 7.391 -12.891 -8.125 1 97.31 38 ARG B C 1
ATOM 971 O O . ARG B 1 38 ? 7.457 -12.148 -7.148 1 97.31 38 ARG B O 1
ATOM 978 N N . GLU B 1 39 ? 7.621 -12.508 -9.32 1 97.56 39 GLU B N 1
ATOM 979 C CA . GLU B 1 39 ? 7.941 -11.109 -9.602 1 97.56 39 GLU B CA 1
ATOM 980 C C . GLU B 1 39 ? 6.754 -10.195 -9.305 1 97.56 39 GLU B C 1
ATOM 982 O O . GLU B 1 39 ? 6.93 -9.094 -8.773 1 97.56 39 GLU B O 1
ATOM 987 N N . HIS B 1 40 ? 5.672 -10.664 -9.68 1 98.38 40 HIS B N 1
ATOM 988 C CA . HIS B 1 40 ? 4.43 -9.938 -9.43 1 98.38 40 HIS B CA 1
ATOM 989 C C . HIS B 1 40 ? 4.188 -9.758 -7.934 1 98.38 40 HIS B C 1
ATOM 991 O O . HIS B 1 40 ? 3.848 -8.656 -7.484 1 98.38 40 HIS B O 1
ATOM 997 N N . ILE B 1 41 ? 4.395 -10.766 -7.16 1 98.44 41 ILE B N 1
ATOM 998 C CA . ILE B 1 41 ? 4.258 -10.711 -5.707 1 98.44 41 ILE B CA 1
ATOM 999 C C . ILE B 1 41 ? 5.293 -9.75 -5.125 1 98.44 41 ILE B C 1
ATOM 1001 O O . ILE B 1 41 ? 4.984 -8.969 -4.223 1 98.44 41 ILE B O 1
ATOM 1005 N N . ALA B 1 42 ? 6.473 -9.781 -5.672 1 98.19 42 ALA B N 1
ATOM 1006 C CA . ALA B 1 42 ? 7.516 -8.859 -5.227 1 98.19 42 ALA B CA 1
ATOM 1007 C C . ALA B 1 42 ? 7.117 -7.414 -5.488 1 98.19 42 ALA B C 1
ATOM 1009 O O . ALA B 1 42 ? 7.414 -6.527 -4.68 1 98.19 42 ALA B O 1
ATOM 1010 N N . ALA B 1 43 ? 6.461 -7.203 -6.594 1 98.56 43 ALA B N 1
ATOM 1011 C CA . ALA B 1 43 ? 5.98 -5.859 -6.906 1 98.56 43 ALA B CA 1
ATOM 1012 C C . ALA B 1 43 ? 4.941 -5.395 -5.895 1 98.56 43 ALA B C 1
ATOM 1014 O O . ALA B 1 43 ? 4.949 -4.234 -5.473 1 98.56 43 ALA B O 1
ATOM 1015 N N . LEU B 1 44 ? 4.047 -6.277 -5.5 1 98.56 44 LEU B N 1
ATOM 1016 C CA . LEU B 1 44 ? 3.07 -5.953 -4.469 1 98.56 44 LEU B CA 1
ATOM 1017 C C . LEU B 1 44 ? 3.766 -5.609 -3.154 1 98.56 44 LEU B C 1
ATOM 1019 O O . LEU B 1 44 ? 3.439 -4.605 -2.52 1 98.56 44 LEU B O 1
ATOM 1023 N N . VAL B 1 45 ? 4.727 -6.438 -2.775 1 98.69 45 VAL B N 1
ATOM 1024 C CA . VAL B 1 45 ? 5.445 -6.227 -1.521 1 98.69 45 VAL B CA 1
ATOM 1025 C C . VAL B 1 45 ? 6.16 -4.879 -1.557 1 98.69 45 VAL B C 1
ATOM 1027 O O . VAL B 1 45 ? 6.152 -4.137 -0.57 1 98.69 45 VAL B O 1
ATOM 1030 N N . ALA B 1 46 ? 6.703 -4.5 -2.668 1 98.56 46 ALA B N 1
ATOM 1031 C CA . ALA B 1 46 ? 7.371 -3.211 -2.816 1 98.56 46 ALA B CA 1
ATOM 1032 C C . ALA B 1 46 ? 6.383 -2.059 -2.66 1 98.56 46 ALA B C 1
ATOM 1034 O O . ALA B 1 46 ? 6.68 -1.064 -1.991 1 98.56 46 ALA B O 1
ATOM 1035 N N . ALA B 1 47 ? 5.234 -2.191 -3.307 1 98.56 47 ALA B N 1
ATOM 1036 C CA . ALA B 1 47 ? 4.199 -1.168 -3.178 1 98.56 47 ALA B CA 1
ATOM 1037 C C . ALA B 1 47 ? 3.729 -1.041 -1.731 1 98.56 47 ALA B C 1
ATOM 1039 O O . ALA B 1 47 ? 3.488 0.067 -1.245 1 98.56 47 ALA B O 1
ATOM 1040 N N . LEU B 1 48 ? 3.668 -2.139 -1.058 1 98.56 48 LEU B N 1
ATOM 1041 C CA . LEU B 1 48 ? 3.25 -2.148 0.34 1 98.56 48 LEU B CA 1
ATOM 1042 C C . LEU B 1 48 ? 4.309 -1.504 1.229 1 98.56 48 LEU B C 1
ATOM 1044 O O . LEU B 1 48 ? 3.979 -0.757 2.152 1 98.56 48 LEU B O 1
ATOM 1048 N N . HIS B 1 49 ? 5.535 -1.743 0.919 1 98.44 49 HIS B N 1
ATOM 1049 C CA . HIS B 1 49 ? 6.605 -1.101 1.673 1 98.44 49 HIS B CA 1
ATOM 1050 C C . HIS B 1 49 ? 6.578 0.413 1.49 1 98.44 49 HIS B C 1
ATOM 1052 O O . HIS B 1 49 ? 6.805 1.162 2.443 1 98.44 49 HIS B O 1
ATOM 1058 N N . GLU B 1 50 ? 6.312 0.838 0.33 1 98.56 50 GLU B N 1
ATOM 1059 C CA . GLU B 1 50 ? 6.199 2.27 0.07 1 98.56 50 GLU B CA 1
ATOM 1060 C C . GLU B 1 50 ? 5.039 2.883 0.853 1 98.56 50 GLU B C 1
ATOM 1062 O O . GLU B 1 50 ? 5.195 3.928 1.487 1 98.56 50 GLU B O 1
ATOM 1067 N N . ALA B 1 51 ? 3.9 2.236 0.83 1 98.62 51 ALA B N 1
ATOM 1068 C CA . ALA B 1 51 ? 2.736 2.711 1.572 1 98.62 51 ALA B CA 1
ATOM 1069 C C . ALA B 1 51 ? 3.023 2.756 3.07 1 98.62 51 ALA B C 1
ATOM 1071 O O . ALA B 1 51 ? 2.607 3.691 3.76 1 98.62 51 ALA B O 1
ATOM 1072 N N . GLU B 1 52 ? 3.709 1.747 3.566 1 98.38 52 GLU B N 1
ATOM 1073 C CA . GLU B 1 52 ? 4.086 1.693 4.977 1 98.38 52 GLU B CA 1
ATOM 1074 C C . GLU B 1 52 ? 4.965 2.883 5.355 1 98.38 52 GLU B C 1
ATOM 1076 O O . GLU B 1 52 ? 4.711 3.551 6.363 1 98.38 52 GLU B O 1
ATOM 1081 N N . ALA B 1 53 ? 5.973 3.133 4.559 1 98.44 53 ALA B N 1
ATOM 1082 C CA . ALA B 1 53 ? 6.906 4.223 4.828 1 98.44 53 ALA B CA 1
ATOM 1083 C C . ALA B 1 53 ? 6.188 5.57 4.832 1 98.44 53 ALA B C 1
ATOM 1085 O O . ALA B 1 53 ? 6.371 6.375 5.746 1 98.44 53 ALA B O 1
ATOM 1086 N N . LEU B 1 54 ? 5.367 5.789 3.852 1 98.62 54 LEU B N 1
ATOM 1087 C CA . LEU B 1 54 ? 4.605 7.027 3.764 1 98.62 54 LEU B CA 1
ATOM 1088 C C . LEU B 1 54 ? 3.658 7.168 4.953 1 98.62 54 LEU B C 1
ATOM 1090 O O . LEU B 1 54 ? 3.547 8.242 5.539 1 98.62 54 LEU B O 1
ATOM 1094 N N . SER B 1 55 ? 2.984 6.055 5.266 1 98.69 55 SER B N 1
ATOM 1095 C CA . SER B 1 55 ? 2.061 6.066 6.395 1 98.69 55 SER B CA 1
ATOM 1096 C C . SER B 1 55 ? 2.779 6.414 7.695 1 98.69 55 SER B C 1
ATOM 1098 O O . SER B 1 55 ? 2.281 7.211 8.492 1 98.69 55 SER B O 1
ATOM 1100 N N . ALA B 1 56 ? 3.979 5.832 7.895 1 98.25 56 ALA B N 1
ATOM 1101 C CA . ALA B 1 56 ? 4.754 6.086 9.109 1 98.25 56 ALA B CA 1
ATOM 1102 C C . ALA B 1 56 ? 5.156 7.555 9.203 1 98.25 56 ALA B C 1
ATOM 1104 O O . ALA B 1 56 ? 5.078 8.156 10.273 1 98.25 56 ALA B O 1
ATOM 1105 N N . GLU B 1 57 ? 5.512 8.172 8.133 1 98.38 57 GLU B N 1
ATOM 1106 C CA . GLU B 1 57 ? 5.902 9.578 8.094 1 98.38 57 GLU B CA 1
ATOM 1107 C C . GLU B 1 57 ? 4.711 10.484 8.383 1 98.38 57 GLU B C 1
ATOM 1109 O O . GLU B 1 57 ? 4.828 11.438 9.164 1 98.38 57 GLU B O 1
ATOM 1114 N N . ILE B 1 58 ? 3.605 10.133 7.801 1 98.5 58 ILE B N 1
ATOM 1115 C CA . ILE B 1 58 ? 2.4 10.938 7.957 1 98.5 58 ILE B CA 1
ATOM 1116 C C . ILE B 1 58 ? 1.889 10.836 9.391 1 98.5 58 ILE B C 1
ATOM 1118 O O . ILE B 1 58 ? 1.451 11.828 9.977 1 98.5 58 ILE B O 1
ATOM 1122 N N . ALA B 1 59 ? 1.953 9.648 9.93 1 97.88 59 ALA B N 1
ATOM 1123 C CA . ALA B 1 59 ? 1.52 9.422 11.305 1 97.88 59 ALA B CA 1
ATOM 1124 C C . ALA B 1 59 ? 2.268 10.336 12.273 1 97.88 59 ALA B C 1
ATOM 1126 O O . ALA B 1 59 ? 1.706 10.773 13.281 1 97.88 59 ALA B O 1
ATOM 1127 N N . GLU B 1 60 ? 3.492 10.586 11.93 1 95.62 60 GLU B N 1
ATOM 1128 C CA . GLU B 1 60 ? 4.344 11.391 12.797 1 95.62 60 GLU B CA 1
ATOM 1129 C C . GLU B 1 60 ? 4.367 12.852 12.352 1 95.62 60 GLU B C 1
ATOM 1131 O O . GLU B 1 60 ? 5.152 13.648 12.867 1 95.62 60 GLU B O 1
ATOM 1136 N N . GLY B 1 61 ? 3.484 13.055 11.391 1 93.62 61 GLY B N 1
ATOM 1137 C CA . GLY B 1 61 ? 3.457 14.406 10.867 1 93.62 61 GLY B CA 1
ATOM 1138 C C . GLY B 1 61 ? 2.891 15.414 11.852 1 93.62 61 GLY B C 1
ATOM 1139 O O . GLY B 1 61 ? 2.268 15.031 12.844 1 93.62 61 GLY B O 1
ATOM 1140 N N . GLY B 1 62 ? 3.133 16.594 11.812 1 92.62 62 GLY B N 1
ATOM 1141 C CA . GLY B 1 62 ? 2.686 17.656 12.703 1 92.62 62 GLY B CA 1
ATOM 1142 C C . GLY B 1 62 ? 1.306 18.188 12.359 1 92.62 62 GLY B C 1
ATO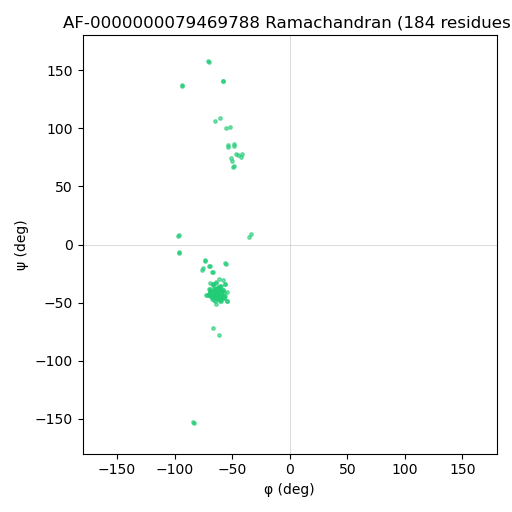M 1143 O O . GLY B 1 62 ? 0.476 17.453 11.812 1 92.62 62 GLY B O 1
ATOM 1144 N N . GLU B 1 63 ? 1.002 19.359 12.664 1 93.38 63 GLU B N 1
ATOM 1145 C CA . GLU B 1 63 ? -0.319 19.969 12.609 1 93.38 63 GLU B CA 1
ATOM 1146 C C . GLU B 1 63 ? -0.745 20.25 11.164 1 93.38 63 GLU B C 1
ATOM 1148 O O . GLU B 1 63 ? -1.92 20.5 10.898 1 93.38 63 GLU B O 1
ATOM 1153 N N . ALA B 1 64 ? 0.251 20.156 10.273 1 95.44 64 ALA B N 1
ATOM 1154 C CA . ALA B 1 64 ? -0.097 20.375 8.875 1 95.44 64 ALA B CA 1
ATOM 1155 C C . ALA B 1 64 ? -1 19.25 8.352 1 95.44 64 ALA B C 1
ATOM 1157 O O . ALA B 1 64 ? -1.718 19.438 7.367 1 95.44 64 ALA B O 1
ATOM 1158 N N . TYR B 1 65 ? -0.912 18.094 9.016 1 97.12 65 TYR B N 1
ATOM 1159 C CA . TYR B 1 65 ? -1.754 16.953 8.664 1 97.12 65 TYR B CA 1
ATOM 1160 C C . TYR B 1 65 ? -3.018 16.938 9.516 1 97.12 65 TYR B C 1
ATOM 1162 O O . TYR B 1 65 ? -2.959 17.109 10.734 1 97.12 65 TYR B O 1
ATOM 1170 N N . PRO B 1 66 ? -4.188 16.672 8.922 1 96.19 66 PRO B N 1
ATOM 1171 C CA . PRO B 1 66 ? -5.379 16.453 9.75 1 96.19 66 PRO B CA 1
ATOM 1172 C C . PRO B 1 66 ? -5.203 15.312 10.742 1 96.19 66 PRO B C 1
ATOM 1174 O O . PRO B 1 66 ? -4.605 14.289 10.406 1 96.19 66 PRO B O 1
ATOM 1177 N N . ALA B 1 67 ? -5.715 15.508 11.898 1 95.69 67 ALA B N 1
ATOM 1178 C CA . ALA B 1 67 ? -5.539 14.516 12.961 1 95.69 67 ALA B CA 1
ATOM 1179 C C . ALA B 1 67 ? -6.113 13.164 12.555 1 95.69 67 ALA B C 1
ATOM 1181 O O . ALA B 1 67 ? -5.523 12.117 12.844 1 95.69 67 ALA B O 1
ATOM 1182 N N . GLY B 1 68 ? -7.277 13.148 11.883 1 96.25 68 GLY B N 1
ATOM 1183 C CA . GLY B 1 68 ? -7.895 11.914 11.422 1 96.25 68 GLY B CA 1
ATOM 1184 C C . GLY B 1 68 ? -7.02 11.141 10.461 1 96.25 68 GLY B C 1
ATOM 1185 O O . GLY B 1 68 ? -6.984 9.906 10.5 1 96.25 68 GLY B O 1
ATOM 1186 N N . ILE B 1 69 ? -6.305 11.82 9.641 1 97.81 69 ILE B N 1
ATOM 1187 C CA . ILE B 1 69 ? -5.426 11.172 8.672 1 97.81 69 ILE B CA 1
ATOM 1188 C C . ILE B 1 69 ? -4.219 10.57 9.391 1 97.81 69 ILE B C 1
ATOM 1190 O O . ILE B 1 69 ? -3.795 9.453 9.086 1 97.81 69 ILE B O 1
ATOM 1194 N N . ARG B 1 70 ? -3.615 11.289 10.328 1 98 70 ARG B N 1
ATOM 1195 C CA . ARG B 1 70 ? -2.492 10.758 11.102 1 98 70 ARG B CA 1
ATOM 1196 C C . ARG B 1 70 ? -2.881 9.484 11.828 1 98 70 ARG B C 1
ATOM 1198 O O . ARG B 1 70 ? -2.104 8.523 11.875 1 98 70 ARG B O 1
ATOM 1205 N N . ASP B 1 71 ? -4.082 9.469 12.344 1 97.06 71 ASP B N 1
ATOM 1206 C CA . ASP B 1 71 ? -4.57 8.297 13.062 1 97.06 71 ASP B CA 1
ATOM 1207 C C . ASP B 1 71 ? -4.699 7.094 12.133 1 97.06 71 ASP B C 1
ATOM 1209 O O . ASP B 1 71 ? -4.262 5.988 12.469 1 97.06 71 ASP B O 1
ATOM 1213 N N . ILE B 1 72 ? -5.301 7.289 11.031 1 97.31 72 ILE B N 1
ATOM 1214 C CA . ILE B 1 72 ? -5.457 6.219 10.055 1 97.31 72 ILE B CA 1
ATOM 1215 C C . ILE B 1 72 ? -4.082 5.742 9.586 1 97.31 72 ILE B C 1
ATOM 1217 O O . ILE B 1 72 ? -3.855 4.539 9.43 1 97.31 72 ILE B O 1
ATOM 1221 N N . ALA B 1 73 ? -3.195 6.672 9.367 1 98.19 73 ALA B N 1
ATOM 1222 C CA . ALA B 1 73 ? -1.851 6.348 8.898 1 98.19 73 ALA B CA 1
ATOM 1223 C C . ALA B 1 73 ? -1.104 5.492 9.914 1 98.19 73 ALA B C 1
ATOM 1225 O O . ALA B 1 73 ? -0.367 4.578 9.547 1 98.19 73 ALA B O 1
ATOM 1226 N N . ARG B 1 74 ? -1.271 5.789 11.164 1 97.75 74 ARG B N 1
ATOM 1227 C CA . ARG B 1 74 ? -0.625 5.004 12.211 1 97.75 74 ARG B CA 1
ATOM 1228 C C . ARG B 1 74 ? -1.073 3.547 12.156 1 97.75 74 ARG B C 1
ATOM 1230 O O . ARG B 1 74 ? -0.243 2.635 12.18 1 97.75 74 ARG B O 1
ATOM 1237 N N . ARG B 1 75 ? -2.344 3.357 12.047 1 97.06 75 ARG B N 1
ATOM 1238 C CA . ARG B 1 75 ? -2.891 2.006 11.977 1 97.06 75 ARG B CA 1
ATOM 1239 C C . ARG B 1 75 ? -2.451 1.305 10.695 1 97.06 75 ARG B C 1
ATOM 1241 O O . ARG B 1 75 ? -2.117 0.118 10.711 1 97.06 75 ARG B O 1
ATOM 1248 N N . LEU B 1 76 ? -2.484 2.016 9.641 1 97.5 76 LEU B N 1
ATOM 1249 C CA . LEU B 1 76 ? -2.115 1.466 8.344 1 97.5 76 LEU B CA 1
ATOM 1250 C C . LEU B 1 76 ? -0.668 0.981 8.344 1 97.5 76 LEU B C 1
ATOM 1252 O O . LEU B 1 76 ? -0.367 -0.092 7.82 1 97.5 76 LEU B O 1
ATOM 1256 N N . ALA B 1 77 ? 0.249 1.779 8.891 1 97.69 77 ALA B N 1
ATOM 1257 C CA . ALA B 1 77 ? 1.655 1.39 8.945 1 97.69 77 ALA B CA 1
ATOM 1258 C C . ALA B 1 77 ? 1.824 0.047 9.656 1 97.69 77 ALA B C 1
ATOM 1260 O O . ALA B 1 77 ? 2.547 -0.829 9.172 1 97.69 77 ALA B O 1
ATOM 1261 N N . GLU B 1 78 ? 1.139 -0.125 10.773 1 96.25 78 GLU B N 1
ATOM 1262 C CA . GLU B 1 78 ? 1.229 -1.359 11.547 1 96.25 78 GLU B CA 1
ATOM 1263 C C . GLU B 1 78 ? 0.617 -2.533 10.781 1 96.25 78 GLU B C 1
ATOM 1265 O O . GLU B 1 78 ? 1.201 -3.617 10.734 1 96.25 78 GLU B O 1
ATOM 1270 N N . GLU B 1 79 ? -0.514 -2.369 10.195 1 95.75 79 GLU B N 1
ATOM 1271 C CA . GLU B 1 79 ? -1.232 -3.408 9.461 1 95.75 79 GLU B CA 1
ATOM 1272 C C . GLU B 1 79 ? -0.434 -3.879 8.25 1 95.75 79 GLU B C 1
ATOM 1274 O O . GLU B 1 79 ? -0.327 -5.082 8 1 95.75 79 GLU B O 1
ATOM 1279 N N . VAL B 1 80 ? 0.113 -2.924 7.504 1 97.56 80 VAL B N 1
ATOM 1280 C CA . VAL B 1 80 ? 0.865 -3.246 6.293 1 97.56 80 VAL B CA 1
ATOM 1281 C C . VAL B 1 80 ? 2.119 -4.035 6.664 1 97.56 80 VAL B C 1
ATOM 1283 O O . VAL B 1 80 ? 2.465 -5.012 5.992 1 97.56 80 VAL B O 1
ATO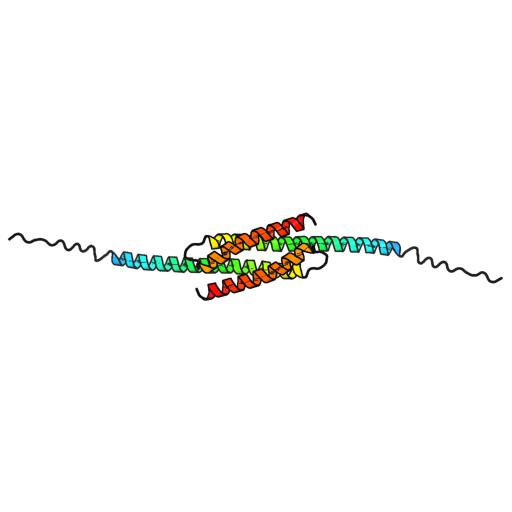M 1286 N N . GLU B 1 81 ? 2.779 -3.605 7.699 1 96.38 81 GLU B N 1
ATOM 1287 C CA . GLU B 1 81 ? 3.963 -4.328 8.156 1 96.38 81 GLU B CA 1
ATOM 1288 C C . GLU B 1 81 ? 3.648 -5.797 8.414 1 96.38 81 GLU B C 1
ATOM 1290 O O . GLU B 1 81 ? 4.379 -6.684 7.961 1 96.38 81 GLU B O 1
ATOM 1295 N N . SER B 1 82 ? 2.578 -6.047 9.141 1 96.19 82 SER B N 1
ATOM 1296 C CA . SER B 1 82 ? 2.17 -7.406 9.477 1 96.19 82 SER B CA 1
ATOM 1297 C C . SER B 1 82 ? 1.815 -8.203 8.227 1 96.19 82 SER B C 1
ATOM 1299 O O . SER B 1 82 ? 2.176 -9.383 8.117 1 96.19 82 SER B O 1
ATOM 1301 N N . LYS B 1 83 ? 1.117 -7.633 7.258 1 97 83 LYS B N 1
ATOM 1302 C CA . LYS B 1 83 ? 0.722 -8.305 6.023 1 97 83 LYS B CA 1
ATOM 1303 C C . LYS B 1 83 ? 1.941 -8.68 5.184 1 97 83 LYS B C 1
ATOM 1305 O O . LYS B 1 83 ? 2.014 -9.781 4.641 1 97 83 LYS B O 1
ATOM 1310 N N . VAL B 1 84 ? 2.859 -7.77 5.078 1 97.75 84 VAL B N 1
ATOM 1311 C CA . VAL B 1 84 ? 4.082 -8.016 4.316 1 97.75 84 VAL B CA 1
ATOM 1312 C C . VAL B 1 84 ? 4.828 -9.211 4.906 1 97.75 84 VAL B C 1
ATOM 1314 O O . VAL B 1 84 ? 5.281 -10.094 4.176 1 97.75 84 VAL B O 1
ATOM 1317 N N . ALA B 1 85 ? 4.906 -9.211 6.246 1 96.88 85 ALA B N 1
ATOM 1318 C CA . ALA B 1 85 ? 5.594 -10.312 6.914 1 96.88 85 ALA B CA 1
ATOM 1319 C C . ALA B 1 85 ? 4.934 -11.648 6.59 1 96.88 85 ALA B C 1
ATOM 1321 O O . ALA B 1 85 ? 5.617 -12.648 6.336 1 96.88 85 ALA B O 1
ATOM 1322 N N . THR B 1 86 ? 3.613 -11.672 6.559 1 97.12 86 THR B N 1
ATOM 1323 C CA . THR B 1 86 ? 2.859 -12.883 6.262 1 97.12 86 THR B CA 1
ATOM 1324 C C . THR B 1 86 ? 3.092 -13.32 4.82 1 97.12 86 THR B C 1
ATOM 1326 O O . THR B 1 86 ? 3.336 -14.5 4.559 1 97.12 86 THR B O 1
ATOM 1329 N N . ILE B 1 87 ? 3.051 -12.383 3.871 1 97.94 87 ILE B N 1
ATOM 1330 C CA . ILE B 1 87 ? 3.254 -12.672 2.455 1 97.94 87 ILE B CA 1
ATOM 1331 C C . ILE B 1 87 ? 4.656 -13.242 2.242 1 97.94 87 ILE B C 1
ATOM 1333 O O . ILE B 1 87 ? 4.824 -14.25 1.544 1 97.94 87 ILE B O 1
ATOM 1337 N N . GLU B 1 88 ? 5.594 -12.641 2.84 1 96.75 88 GLU B N 1
ATOM 1338 C CA . GLU B 1 88 ? 6.977 -13.07 2.672 1 96.75 88 GLU B CA 1
ATOM 1339 C C . GLU B 1 88 ? 7.195 -14.469 3.24 1 96.75 88 GLU B C 1
ATOM 1341 O O . GLU B 1 88 ? 7.934 -15.273 2.662 1 96.75 88 GLU B O 1
ATOM 1346 N N . ALA B 1 89 ? 6.562 -14.734 4.352 1 96.31 89 ALA B N 1
ATOM 1347 C CA . ALA B 1 89 ? 6.68 -16.062 4.969 1 96.31 89 ALA B CA 1
ATOM 1348 C C . ALA B 1 89 ? 6.105 -17.141 4.055 1 96.31 89 ALA B C 1
ATOM 1350 O O . ALA B 1 89 ? 6.707 -18.203 3.889 1 96.31 89 ALA B O 1
ATOM 1351 N N . ILE B 1 90 ? 4.977 -16.844 3.445 1 95.69 90 ILE B N 1
ATOM 1352 C CA . ILE B 1 90 ? 4.355 -17.812 2.539 1 95.69 90 ILE B CA 1
ATOM 1353 C C . ILE B 1 90 ? 5.207 -17.953 1.28 1 95.69 90 ILE B C 1
ATOM 1355 O O . ILE B 1 90 ? 5.434 -19.078 0.805 1 95.69 90 ILE B O 1
ATOM 1359 N N . ASN B 1 91 ? 5.668 -16.828 0.753 1 93.69 91 ASN B N 1
ATOM 1360 C CA . ASN B 1 91 ? 6.434 -16.844 -0.487 1 93.69 91 ASN B CA 1
ATOM 1361 C C . ASN B 1 91 ? 7.754 -17.594 -0.322 1 93.69 91 ASN B C 1
ATOM 1363 O O . ASN B 1 91 ? 8.234 -18.219 -1.264 1 93.69 91 ASN B O 1
ATOM 1367 N N . ALA B 1 92 ? 8.344 -17.562 0.812 1 91.69 92 ALA B N 1
ATOM 1368 C CA . ALA B 1 92 ? 9.625 -18.188 1.087 1 91.69 92 ALA B CA 1
ATOM 1369 C C . ALA B 1 92 ? 9.492 -19.719 1.093 1 91.69 92 ALA B C 1
ATOM 1371 O O . ALA B 1 92 ? 10.477 -20.438 0.903 1 91.69 92 ALA B O 1
ATOM 1372 N N . ARG B 1 93 ? 8.312 -20.266 1.233 1 89.75 93 ARG B N 1
ATOM 1373 C CA . ARG B 1 93 ? 8.07 -21.703 1.331 1 89.75 93 ARG B CA 1
ATOM 1374 C C . ARG B 1 93 ? 7.691 -22.297 -0.025 1 89.75 93 ARG B C 1
ATOM 1376 O O . ARG B 1 93 ? 7.512 -23.5 -0.155 1 89.75 93 ARG B O 1
ATOM 1383 N N . ASN B 1 94 ? 7.535 -21.359 -0.954 1 85.19 94 ASN B N 1
ATOM 1384 C CA . ASN B 1 94 ? 7.102 -21.812 -2.271 1 85.19 94 ASN B CA 1
ATOM 1385 C C . ASN B 1 94 ? 8.141 -21.484 -3.344 1 85.19 94 ASN B C 1
ATOM 1387 O O . ASN B 1 94 ? 8.133 -22.094 -4.418 1 85.19 94 ASN B O 1
#

Secondary structure (DSSP, 8-state):
-----------SSTHHHHHHHHHHHHHHHHHHHHHHHHHHHHHHHHHHHHHHHHHHHHHT--TTS-HHHHHHHHHHHHHHHHHHHHHHHHHHT-/-----------SSSHHHHHHHHHHHHHHHHHHHHHHHHHHHHHHHHHHHHHHHHHHHHHT--TTS-HHHHHHHHHHHHHHHHHHHHHHHHHHT-

Sequence (188 aa):
MSPSLSVVSDNKVGALPRSEALSTRVRRLQAEAKGLAREHIAALVAALHEAEALSAEIAEGGEAYPAGIRDIARRLAEEVESKVATIEAINARNMSPSLSVVSDNKVGALPRSEALSTRVRRLQAEAKGLAREHIAALVAALHEAEALSAEIAEGGEAYPAGIRDIARRLAEEVESKVATIEAINARN

Foldseek 3Di:
DDPPPPPPVPVVPPVVVVVVVVVVVVVVVVVVVVVVVLVVLVVVLVVLVVLLVVLVPLLPDDPVHDPVSNVVSVVSNVVSVVVSVVSVVVSVVD/DDPPPPPPVPVPPPVVVVVVVVVVVVVVVVVVVVVVVLVVLVVVLVVLVVLLVVLVPLLPDPPVHDPVSNVVSVVSNVVSVVVSVVSVVVSVVD

Solvent-accessible surface area (backbone atoms only — not comparable to full-atom values): 10242 Å² total; per-residue (Å²): 136,82,82,78,79,75,76,74,73,73,70,72,66,71,57,49,62,56,44,52,51,46,51,51,51,50,52,51,52,51,51,50,45,32,51,53,38,52,52,51,51,48,51,33,49,52,29,42,50,50,28,23,53,45,19,48,54,46,35,69,44,60,85,54,43,58,68,71,56,25,53,52,20,46,53,46,22,56,53,42,52,54,50,47,53,53,48,51,56,55,56,73,76,106,136,82,83,79,79,75,77,74,73,72,72,72,66,73,57,48,60,58,45,50,52,46,51,51,50,51,51,50,52,50,53,49,45,32,50,54,38,51,52,51,52,49,50,34,50,51,29,43,51,51,29,24,53,44,19,48,54,46,36,70,44,60,85,55,43,58,68,71,54,23,53,52,20,45,53,46,23,54,52,43,52,53,49,48,54,51,48,50,56,56,57,72,76,105

Organism: NCBI:txid2803784

Nearest PDB structures (foldseek):
  4abm-assembly2_C  TM=7.454E-01  e=2.405E+00  Homo sapiens
  4abm-assembly2_C  TM=7.335E-01  e=2.674E+00  Homo sapiens
  4abm-assembly1_B  TM=7.581E-01  e=5.453E+00  Homo sapiens